Protein AF-A0A6B2UL50-F1 (afdb_monomer_lite)

Foldseek 3Di:
DKEKKKAWFPDADDPVLLVVLLCLQDDLWDWDDDPVFQWIFIAHNVRHTFKIKHHWDWFQFQVQCCVFQVDRDPGITTIMMIIGAPQAPQSLLSNLLSSLSSCVVRPDAMPPRVSHDNHRGHGDPPDPRPDQPDPVQNQFRHDDLAAGEGEYEGQEDWQAPSVVVRLVVCVVSVHEYEYEYEPNHDYDPVVVVSQPDPPYFDWYAYPVFGIATPVQQFRWDDDRRGTDGPADPVRDTDGTPVNPDDDPPDDDDDDDDDDDDDDPDPPDFPCPVQQVVCCVPPVGGDQFKDLIPPSRHGDDSVVVVVVCVVQPPHDGDMDD

Secondary structure (DSSP, 8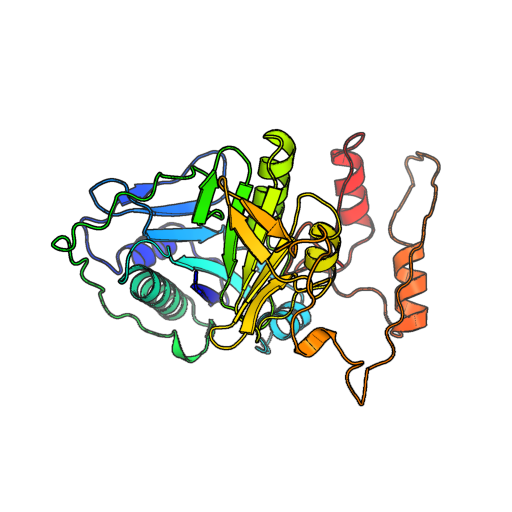-state):
--EEEEEEESSPPPHHHHHHHHGGG-TT-EEEE-TTSSEEEEE-TTS-EEEEEEPPEEE--HHHHHHHHS---SS-EEEEEEEEPSS-TTHHHHHHHHHHHHHHHH--EEESGGG---------TTS----PPP-SSTT-SEE-SSEEEEE--SSEE---HHHHHHHHHHHHTT-EEEEEE-TT-EE-HHHHHHT-STT-EEEEEETTTEEEETTT-BBEEEETTEEEE-B-TTSPBPBPGGGSSPPTTPPPPP-----------TT--TTHHHHHHHHHHHSS---EEBSSSS--EEP-HHHHHHHHHHHTTS----B-

Structure (mmCIF, N/CA/C/O backbone):
data_AF-A0A6B2UL50-F1
#
_entry.id   AF-A0A6B2UL50-F1
#
loop_
_atom_site.group_PDB
_atom_site.id
_atom_site.type_symbol
_atom_site.label_atom_id
_atom_site.label_alt_id
_atom_site.label_comp_id
_atom_site.label_asym_id
_atom_site.label_entity_id
_atom_site.label_seq_id
_atom_site.pdbx_PDB_ins_code
_atom_site.Cartn_x
_atom_site.Cartn_y
_atom_site.Cartn_z
_atom_site.occupancy
_atom_site.B_iso_or_equiv
_atom_site.auth_seq_id
_atom_site.auth_comp_id
_atom_site.auth_asym_id
_atom_site.auth_atom_id
_atom_site.pdbx_PDB_model_num
ATOM 1 N N . MET A 1 1 ? 12.013 2.057 -11.925 1.00 76.50 1 MET A N 1
ATOM 2 C CA . MET A 1 1 ? 11.256 1.765 -10.694 1.00 76.50 1 MET A CA 1
ATOM 3 C C . MET A 1 1 ? 9.797 1.665 -11.066 1.00 76.50 1 MET A C 1
ATOM 5 O O . MET A 1 1 ? 9.384 2.366 -11.984 1.00 76.50 1 MET A O 1
ATOM 9 N N . THR A 1 2 ? 9.057 0.803 -10.386 1.00 77.00 2 THR A N 1
ATOM 10 C CA . THR A 1 2 ? 7.615 0.624 -10.576 1.00 77.00 2 THR A CA 1
ATOM 11 C C . THR A 1 2 ? 6.898 1.883 -10.129 1.00 77.00 2 THR A C 1
ATOM 13 O O . THR A 1 2 ? 7.223 2.443 -9.077 1.00 77.00 2 THR A O 1
ATOM 16 N N . ARG A 1 3 ? 5.954 2.339 -10.946 1.00 84.31 3 ARG A N 1
ATOM 17 C CA . ARG A 1 3 ? 5.143 3.519 -10.667 1.00 84.31 3 ARG A CA 1
ATOM 18 C C . ARG A 1 3 ? 3.691 3.098 -10.551 1.00 84.31 3 ARG A C 1
ATOM 20 O O . ARG A 1 3 ? 3.174 2.415 -11.436 1.00 84.31 3 ARG A O 1
ATOM 27 N N . ASP A 1 4 ? 3.066 3.528 -9.468 1.00 91.44 4 ASP A N 1
ATOM 28 C CA . ASP A 1 4 ? 1.658 3.272 -9.207 1.00 91.44 4 ASP A CA 1
ATOM 29 C C . ASP A 1 4 ? 0.839 4.495 -9.634 1.00 91.44 4 ASP A C 1
ATOM 31 O O . ASP A 1 4 ? 1.255 5.642 -9.443 1.00 91.44 4 ASP A O 1
ATOM 35 N N . VAL A 1 5 ? -0.331 4.241 -10.210 1.00 95.56 5 VAL A N 1
ATOM 36 C CA . VAL A 1 5 ? -1.346 5.247 -10.514 1.00 95.56 5 VAL A CA 1
ATOM 37 C C . VAL A 1 5 ? -2.604 4.870 -9.751 1.00 95.56 5 VAL A C 1
ATOM 39 O O . VAL A 1 5 ? -3.052 3.728 -9.812 1.00 95.56 5 VAL A O 1
ATOM 42 N N . ILE A 1 6 ? -3.175 5.817 -9.015 1.00 96.50 6 ILE A N 1
ATOM 43 C CA . ILE A 1 6 ? -4.343 5.573 -8.170 1.00 96.50 6 ILE A CA 1
ATOM 44 C C . ILE A 1 6 ? -5.493 6.435 -8.663 1.00 96.50 6 ILE A C 1
ATOM 46 O O . ILE A 1 6 ? -5.368 7.655 -8.742 1.00 96.50 6 ILE A O 1
ATOM 50 N N . ALA A 1 7 ? -6.620 5.804 -8.967 1.00 97.19 7 ALA A N 1
ATOM 51 C CA . ALA A 1 7 ? -7.874 6.493 -9.224 1.00 97.19 7 ALA A CA 1
ATOM 52 C C . ALA A 1 7 ? -8.689 6.567 -7.928 1.00 97.19 7 ALA A C 1
ATOM 54 O O . ALA A 1 7 ? -8.926 5.547 -7.274 1.00 97.19 7 ALA A O 1
ATOM 55 N N . LEU A 1 8 ? -9.110 7.780 -7.571 1.00 97.50 8 LEU A N 1
ATOM 56 C CA . LEU A 1 8 ? -10.013 8.064 -6.461 1.00 97.50 8 LEU A CA 1
ATOM 57 C C . LEU A 1 8 ? -11.370 8.461 -7.041 1.00 97.50 8 LEU A C 1
ATOM 59 O O . LEU A 1 8 ? -11.502 9.565 -7.569 1.00 97.50 8 LEU A O 1
ATOM 63 N N . THR A 1 9 ? -12.361 7.577 -6.954 1.00 97.00 9 THR A N 1
ATOM 64 C CA . THR A 1 9 ? -13.686 7.765 -7.570 1.00 97.00 9 THR A CA 1
ATOM 65 C C . THR A 1 9 ? -14.797 7.863 -6.524 1.00 97.00 9 THR A C 1
ATOM 67 O O . THR A 1 9 ? -14.671 7.366 -5.402 1.00 97.00 9 THR A O 1
ATOM 70 N N . ALA A 1 10 ? -15.909 8.515 -6.878 1.00 92.88 10 ALA A N 1
ATOM 71 C CA . ALA A 1 10 ? -17.062 8.661 -5.980 1.00 92.88 10 ALA A CA 1
ATOM 72 C C . ALA A 1 10 ? -17.884 7.363 -5.851 1.00 92.88 10 ALA A C 1
ATOM 74 O O . ALA A 1 10 ? -18.479 7.091 -4.808 1.00 92.88 10 ALA A O 1
ATOM 75 N N . ALA A 1 11 ? -17.885 6.541 -6.902 1.00 94.00 11 ALA A N 1
ATOM 76 C CA . ALA A 1 11 ? -18.597 5.270 -6.989 1.00 94.00 11 ALA A CA 1
ATOM 77 C C . ALA A 1 11 ? -17.617 4.103 -7.221 1.00 94.00 11 ALA A C 1
ATOM 79 O O . ALA A 1 11 ? -16.531 4.329 -7.773 1.00 94.00 11 ALA A O 1
ATOM 80 N N . PRO A 1 12 ? -17.972 2.866 -6.815 1.00 93.81 12 PRO A N 1
ATOM 81 C CA . PRO A 1 12 ? -17.152 1.704 -7.125 1.00 93.81 12 PRO A CA 1
ATOM 82 C C . PRO A 1 12 ? -17.176 1.464 -8.635 1.00 93.81 12 PRO A C 1
ATOM 84 O O . PRO A 1 12 ? -18.253 1.530 -9.235 1.00 93.81 12 PRO A O 1
ATOM 87 N N . PRO A 1 13 ? -16.033 1.153 -9.260 1.00 91.25 13 PRO A N 1
ATOM 88 C CA . PRO A 1 13 ? -16.049 0.746 -10.649 1.00 91.25 13 PRO A CA 1
ATOM 89 C C . PRO A 1 13 ? -16.692 -0.635 -10.773 1.00 91.25 13 PRO A C 1
ATOM 91 O O . PRO A 1 13 ? -16.323 -1.580 -10.073 1.00 91.25 13 PRO A O 1
ATOM 94 N N . ASP A 1 14 ? -17.664 -0.756 -11.672 1.00 89.00 14 ASP A N 1
ATOM 95 C CA . ASP A 1 14 ? -18.187 -2.059 -12.053 1.00 89.00 14 ASP A CA 1
ATOM 96 C C . ASP A 1 14 ? -17.206 -2.782 -12.991 1.00 89.00 14 ASP A C 1
ATOM 98 O O . ASP A 1 14 ? -16.226 -2.219 -13.497 1.00 89.00 14 ASP A O 1
ATOM 102 N N . ARG A 1 15 ? -17.463 -4.071 -13.233 1.00 84.88 15 ARG A N 1
ATOM 103 C CA . ARG A 1 15 ? -16.594 -4.884 -14.091 1.00 84.88 15 ARG A CA 1
ATOM 104 C C . ARG A 1 15 ? -16.489 -4.291 -15.498 1.00 84.88 15 ARG A C 1
ATOM 106 O O . ARG A 1 15 ? -15.400 -4.285 -16.057 1.00 84.88 15 ARG A O 1
ATOM 113 N N . ALA A 1 16 ? -17.585 -3.787 -16.064 1.00 85.94 16 ALA A N 1
ATOM 114 C CA . ALA A 1 16 ? -17.590 -3.229 -17.414 1.00 85.94 16 ALA A CA 1
ATOM 115 C C . ALA A 1 16 ? -16.688 -1.990 -17.519 1.00 85.94 16 ALA A C 1
ATOM 117 O O . ALA A 1 16 ? -15.910 -1.880 -18.464 1.00 85.94 16 ALA A O 1
ATOM 118 N N . THR A 1 17 ? -16.729 -1.108 -16.522 1.00 89.44 17 THR A N 1
ATOM 119 C CA . THR A 1 17 ? -15.910 0.107 -16.460 1.00 89.44 17 THR A CA 1
ATOM 120 C C . THR A 1 17 ? -14.431 -0.232 -16.277 1.00 89.44 17 THR A C 1
ATOM 122 O O . THR A 1 17 ? -13.587 0.358 -16.953 1.00 89.44 17 THR A O 1
ATOM 125 N N . LEU A 1 18 ? -14.097 -1.218 -15.430 1.00 87.81 18 LEU A N 1
ATOM 126 C CA . LEU A 1 18 ? -12.716 -1.707 -15.294 1.00 87.81 18 LEU A CA 1
ATOM 127 C C . LEU A 1 18 ? -12.182 -2.244 -16.626 1.00 87.81 18 LEU A C 1
ATOM 129 O O . LEU A 1 18 ? -11.101 -1.850 -17.061 1.00 87.81 18 LEU A O 1
ATOM 133 N N . LEU A 1 19 ? -12.959 -3.098 -17.297 1.00 83.38 19 LEU A N 1
ATOM 134 C CA . LEU A 1 19 ? -12.596 -3.671 -18.594 1.00 83.38 19 LEU A CA 1
ATOM 135 C C . LEU A 1 19 ? -12.437 -2.583 -19.668 1.00 83.38 19 LEU A C 1
ATOM 137 O O . LEU A 1 19 ? -11.435 -2.560 -20.376 1.00 83.38 19 LEU A O 1
ATOM 141 N N . ALA A 1 20 ? -13.380 -1.643 -19.759 1.00 82.44 20 ALA A N 1
ATOM 142 C CA . ALA A 1 20 ? -13.332 -0.540 -20.718 1.00 82.44 20 ALA A CA 1
ATOM 143 C C . ALA A 1 20 ? -12.129 0.391 -20.487 1.00 82.44 20 ALA A C 1
ATOM 145 O O . ALA A 1 20 ? -11.503 0.851 -21.445 1.00 82.44 20 ALA A O 1
ATOM 146 N N . GLY A 1 21 ? -11.773 0.641 -19.223 1.00 83.62 21 GLY A N 1
ATOM 147 C CA . GLY A 1 21 ? -10.557 1.369 -18.869 1.00 83.62 21 GLY A CA 1
ATOM 148 C C . GLY A 1 21 ? -9.291 0.624 -19.301 1.00 83.62 21 GLY A C 1
ATOM 149 O O . GLY A 1 21 ? -8.347 1.245 -19.785 1.00 83.62 21 GLY A O 1
ATOM 150 N N . LEU A 1 22 ? -9.278 -0.703 -19.155 1.00 80.75 22 LEU A N 1
ATOM 151 C CA . LEU A 1 22 ? -8.135 -1.568 -19.460 1.00 80.75 22 LEU A CA 1
ATOM 152 C C . LEU A 1 22 ? -7.838 -1.706 -20.957 1.00 80.75 22 LEU A C 1
ATOM 154 O O . LEU A 1 22 ? -6.676 -1.843 -21.334 1.00 80.75 22 LEU A O 1
ATOM 158 N N . PHE A 1 23 ? -8.845 -1.556 -21.821 1.00 74.88 23 PHE A N 1
ATOM 159 C CA . PHE A 1 23 ? -8.665 -1.485 -23.279 1.00 74.88 23 PHE A CA 1
ATOM 160 C C . PHE A 1 23 ? -7.979 -0.191 -23.769 1.00 74.88 23 PHE A C 1
ATOM 162 O O . PHE A 1 23 ? -7.931 0.083 -24.969 1.00 74.88 23 PHE A O 1
ATOM 169 N N . ALA A 1 24 ? -7.397 0.606 -22.867 1.00 71.00 24 ALA A N 1
ATOM 170 C CA . ALA A 1 24 ? -6.581 1.772 -23.190 1.00 71.00 24 ALA A CA 1
ATOM 171 C C . ALA A 1 24 ? -5.443 1.504 -24.193 1.00 71.00 24 ALA A C 1
ATOM 173 O O . ALA A 1 24 ? -5.053 2.428 -24.905 1.00 71.00 24 ALA A O 1
ATOM 174 N N . GLY A 1 25 ? -4.905 0.283 -24.266 1.00 66.69 25 GLY A N 1
ATOM 175 C CA . GLY A 1 25 ? -3.837 -0.063 -25.215 1.00 66.69 25 GLY A CA 1
ATOM 176 C C . GLY A 1 25 ? -4.271 -0.856 -26.448 1.00 66.69 25 GLY A C 1
ATOM 177 O O . GLY A 1 25 ? -3.417 -1.413 -27.130 1.00 66.69 25 GLY A O 1
ATOM 178 N N . GLY A 1 26 ? -5.573 -0.899 -26.747 1.00 70.94 26 GLY A N 1
ATOM 179 C CA . GLY A 1 26 ? -6.110 -1.557 -27.941 1.00 70.94 26 GLY A CA 1
ATOM 180 C C . GLY A 1 26 ? -6.689 -2.958 -27.693 1.00 70.94 26 GLY A C 1
ATOM 181 O O . GLY A 1 26 ? -6.622 -3.472 -26.575 1.00 70.94 26 GLY A O 1
ATOM 182 N N . PRO A 1 27 ? -7.308 -3.562 -28.725 1.00 70.19 27 PRO A N 1
ATOM 183 C CA . PRO A 1 27 ? -8.089 -4.797 -28.601 1.00 70.19 27 PRO A CA 1
ATOM 184 C C . PRO A 1 27 ? -7.242 -6.060 -28.393 1.00 70.19 27 PRO A C 1
ATOM 186 O O . PRO A 1 27 ? -7.762 -7.055 -27.899 1.00 70.19 27 PRO A O 1
ATOM 189 N N . ASP A 1 28 ? -5.953 -6.023 -28.736 1.00 70.44 28 ASP A N 1
ATOM 190 C CA . ASP A 1 28 ? -5.068 -7.198 -28.692 1.00 70.44 28 ASP A CA 1
ATOM 191 C C . ASP A 1 28 ? -4.552 -7.521 -27.279 1.00 70.44 28 ASP A C 1
ATOM 193 O O . ASP A 1 28 ? -3.878 -8.528 -27.054 1.00 70.44 28 ASP A O 1
ATOM 197 N N . LEU A 1 29 ? -4.855 -6.658 -26.309 1.00 74.06 29 LEU A N 1
ATOM 198 C CA . LEU A 1 29 ? -4.472 -6.841 -24.919 1.00 74.06 29 LEU A CA 1
ATOM 199 C C . LEU A 1 29 ? -5.287 -7.947 -24.258 1.00 74.06 29 LEU A C 1
ATOM 201 O O . LEU A 1 29 ? -6.510 -8.021 -24.385 1.00 74.06 29 LEU A O 1
ATOM 205 N N . ARG A 1 30 ? -4.596 -8.789 -23.492 1.00 76.25 30 ARG A N 1
ATOM 206 C CA . ARG A 1 30 ? -5.215 -9.891 -22.762 1.00 76.25 30 ARG A CA 1
ATOM 207 C C . ARG A 1 30 ? -5.430 -9.503 -21.313 1.00 76.25 30 ARG A C 1
ATOM 209 O O . ARG A 1 30 ? -4.627 -8.787 -20.722 1.00 76.25 30 ARG A O 1
ATOM 216 N N . LEU A 1 31 ? -6.508 -10.019 -20.744 1.00 77.56 31 LEU A N 1
ATOM 217 C CA . LEU A 1 31 ? -6.789 -9.896 -19.326 1.00 77.56 31 LEU A CA 1
ATOM 218 C C . LEU A 1 31 ? -6.601 -11.243 -18.664 1.00 77.56 31 LEU A C 1
ATOM 220 O O . LEU A 1 31 ? -7.220 -12.224 -19.079 1.00 77.56 31 LEU A O 1
ATOM 224 N N . ASP A 1 32 ? -5.764 -11.259 -17.638 1.00 72.44 32 ASP A N 1
ATOM 225 C CA . ASP A 1 32 ? -5.656 -12.382 -16.729 1.00 72.44 32 ASP A CA 1
ATOM 226 C C . ASP A 1 32 ? -6.279 -12.002 -15.384 1.00 72.44 32 ASP A C 1
ATOM 228 O O . ASP A 1 32 ? -5.995 -10.953 -14.800 1.00 72.44 32 ASP A O 1
ATOM 232 N N . THR A 1 33 ? -7.179 -12.852 -14.911 1.00 65.69 33 THR A N 1
ATOM 233 C CA . THR A 1 33 ? -7.777 -12.748 -13.584 1.00 65.69 33 THR A CA 1
ATOM 234 C C . THR A 1 33 ? -7.381 -14.005 -12.838 1.00 65.69 33 THR A C 1
ATOM 236 O O . THR A 1 33 ? -8.016 -15.051 -12.993 1.00 65.69 33 THR A O 1
ATOM 239 N N . THR A 1 34 ? -6.321 -13.925 -12.039 1.00 57.78 34 THR A N 1
ATOM 240 C CA . THR A 1 34 ? -5.887 -15.072 -11.246 1.00 57.78 34 THR A CA 1
ATOM 241 C C . THR A 1 34 ? -6.862 -15.259 -10.084 1.00 57.78 34 THR A C 1
ATOM 243 O O . THR A 1 34 ? -7.026 -14.386 -9.240 1.00 57.78 34 THR A O 1
ATOM 246 N N . ALA A 1 35 ? -7.536 -16.411 -10.012 1.00 39.22 35 ALA A N 1
ATOM 247 C CA . ALA A 1 35 ? -8.602 -16.668 -9.031 1.00 39.22 35 ALA A CA 1
ATOM 248 C C . ALA A 1 35 ? -8.157 -16.585 -7.550 1.00 39.22 35 ALA A C 1
ATOM 250 O O . ALA A 1 35 ? -8.997 -16.558 -6.653 1.00 39.22 35 ALA A O 1
ATOM 251 N N . GLN A 1 36 ? -6.846 -16.572 -7.286 1.00 43.69 36 GLN A N 1
ATOM 252 C CA . GLN A 1 36 ? -6.254 -16.573 -5.943 1.00 43.69 36 GLN A CA 1
ATOM 253 C C . GLN A 1 36 ? -5.855 -15.186 -5.434 1.00 43.69 36 GLN A C 1
ATOM 255 O O . GLN A 1 36 ? -5.660 -15.029 -4.230 1.00 43.69 36 GLN A O 1
ATOM 260 N N . SER A 1 37 ? -5.758 -14.183 -6.307 1.00 52.72 37 SER A N 1
ATOM 261 C CA . SER A 1 37 ? -5.460 -12.812 -5.905 1.00 52.72 37 SER A CA 1
ATOM 262 C C . SER A 1 37 ? -6.599 -11.913 -6.371 1.00 52.72 37 SER A C 1
ATOM 264 O O . SER A 1 37 ? -7.134 -12.099 -7.457 1.00 52.72 37 SER A O 1
ATOM 266 N N . ALA A 1 38 ? -7.050 -10.973 -5.541 1.00 68.19 38 ALA A N 1
ATOM 267 C CA . ALA A 1 38 ? -8.116 -10.031 -5.898 1.00 68.19 38 ALA A CA 1
ATOM 268 C C . ALA A 1 38 ? -7.587 -8.968 -6.885 1.00 68.19 38 ALA A C 1
ATOM 270 O O . ALA A 1 38 ? -7.649 -7.769 -6.628 1.00 68.19 38 ALA A O 1
ATOM 271 N N . VAL A 1 39 ? -6.982 -9.435 -7.976 1.00 77.50 39 VAL A N 1
ATOM 272 C CA . VAL A 1 39 ? -6.116 -8.691 -8.877 1.00 77.50 39 VAL A CA 1
ATOM 273 C C . VAL A 1 39 ? -6.513 -9.007 -10.307 1.00 77.50 39 VAL A C 1
ATOM 275 O O . VAL A 1 39 ? -6.696 -10.163 -10.685 1.00 77.50 39 VAL A O 1
ATOM 278 N N . THR A 1 40 ? -6.616 -7.961 -11.114 1.00 84.31 40 THR A N 1
ATOM 279 C CA . THR A 1 40 ? -6.766 -8.077 -12.565 1.00 84.31 40 THR A CA 1
ATOM 280 C C . THR A 1 40 ? -5.473 -7.623 -13.223 1.00 84.31 40 THR A C 1
ATOM 282 O O . THR A 1 40 ? -4.997 -6.526 -12.936 1.00 84.31 40 THR A O 1
ATOM 285 N N . GLN A 1 41 ? -4.897 -8.443 -14.098 1.00 84.38 41 GLN A N 1
ATOM 286 C CA . GLN A 1 41 ? -3.688 -8.102 -14.842 1.00 84.38 41 GLN A CA 1
ATOM 287 C C . GLN A 1 41 ? -4.009 -7.853 -16.312 1.00 84.38 41 GLN A C 1
ATOM 289 O O . GLN A 1 41 ? -4.700 -8.631 -16.966 1.00 84.38 41 GLN A O 1
ATOM 294 N N . LEU A 1 42 ? -3.477 -6.751 -16.825 1.00 85.88 42 LEU A N 1
ATOM 295 C CA . LEU A 1 42 ? -3.372 -6.467 -18.242 1.00 85.88 42 LEU A CA 1
ATOM 296 C C . LEU A 1 42 ? -2.060 -7.045 -18.751 1.00 85.88 42 LEU A C 1
ATOM 298 O O . LEU A 1 42 ? -0.995 -6.671 -18.254 1.00 85.88 42 LEU A O 1
ATOM 302 N N . CYS A 1 43 ? -2.137 -7.904 -19.757 1.00 83.81 43 CYS A N 1
ATOM 303 C CA . CYS A 1 43 ? -0.993 -8.580 -20.343 1.00 83.81 43 CYS A CA 1
ATOM 304 C C . CYS A 1 43 ? -0.871 -8.263 -21.836 1.00 83.81 43 CYS A C 1
ATOM 306 O O . CYS A 1 43 ? -1.865 -8.061 -22.541 1.00 83.81 43 CYS A O 1
ATOM 308 N N . ALA A 1 44 ? 0.366 -8.248 -22.326 1.00 81.94 44 ALA A N 1
ATOM 309 C CA . ALA A 1 44 ? 0.653 -8.234 -23.752 1.00 81.94 44 ALA A CA 1
ATOM 310 C C . ALA A 1 44 ? 0.166 -9.545 -24.414 1.00 81.94 44 ALA A C 1
ATOM 312 O O . ALA A 1 44 ? -0.079 -10.534 -23.713 1.00 81.94 44 ALA A O 1
ATOM 313 N N . PRO A 1 45 ? 0.038 -9.596 -25.756 1.00 78.50 45 PRO A N 1
ATOM 314 C CA . PRO A 1 45 ? -0.415 -10.799 -26.464 1.00 78.50 45 PRO A CA 1
ATOM 315 C C . PRO A 1 45 ? 0.403 -12.062 -26.149 1.00 78.50 45 PRO A C 1
ATOM 317 O O . PRO A 1 45 ? -0.140 -13.166 -26.121 1.00 78.50 45 PRO A O 1
ATOM 320 N N . ASP A 1 46 ? 1.694 -11.886 -25.863 1.00 76.00 46 ASP A N 1
ATOM 321 C CA . ASP A 1 46 ? 2.647 -12.934 -25.477 1.00 76.00 46 ASP A CA 1
ATOM 322 C C . ASP A 1 46 ? 2.562 -13.356 -23.996 1.00 76.00 46 ASP A C 1
ATOM 324 O O . ASP A 1 46 ? 3.357 -14.174 -23.540 1.00 76.00 46 ASP A O 1
ATOM 328 N N . GLY A 1 47 ? 1.596 -12.822 -23.242 1.00 76.31 47 GLY A N 1
ATOM 329 C CA . GLY A 1 47 ? 1.346 -13.156 -21.840 1.00 76.31 47 GLY A CA 1
ATOM 330 C C . GLY A 1 47 ? 2.142 -12.328 -20.832 1.00 76.31 47 GLY A C 1
ATOM 331 O O . GLY A 1 47 ? 1.922 -12.477 -19.634 1.00 76.31 47 GLY A O 1
ATOM 332 N N . ARG A 1 48 ? 3.030 -11.425 -21.268 1.00 78.06 48 ARG A N 1
ATOM 333 C CA . ARG A 1 48 ? 3.815 -10.597 -20.337 1.00 78.06 48 ARG A CA 1
ATOM 334 C C . ARG A 1 48 ? 2.922 -9.614 -19.564 1.00 78.06 48 ARG A C 1
ATOM 336 O O . ARG A 1 48 ? 2.159 -8.889 -20.207 1.00 78.06 48 ARG A O 1
ATOM 343 N N . PRO A 1 49 ? 3.050 -9.495 -18.228 1.00 82.00 49 PRO A N 1
ATOM 344 C CA . PRO A 1 49 ? 2.263 -8.547 -17.446 1.00 82.00 49 PRO A CA 1
ATOM 345 C C . PRO A 1 49 ? 2.703 -7.097 -17.699 1.00 82.00 49 PRO A C 1
ATOM 347 O O . PRO A 1 49 ? 3.888 -6.755 -17.628 1.00 82.00 49 PRO A O 1
ATOM 350 N N . LEU A 1 50 ? 1.725 -6.232 -17.963 1.00 86.31 50 LEU A N 1
ATOM 351 C CA . LEU A 1 50 ? 1.896 -4.802 -18.233 1.00 86.31 50 LEU A CA 1
ATOM 352 C C . LEU A 1 50 ? 1.421 -3.958 -17.053 1.00 86.31 50 LEU A C 1
ATOM 354 O O . LEU A 1 50 ? 2.165 -3.116 -16.555 1.00 86.31 50 LEU A O 1
ATOM 358 N N . VAL A 1 51 ? 0.188 -4.185 -16.600 1.00 89.00 51 VAL A N 1
ATOM 359 C CA . VAL A 1 51 ? -0.432 -3.445 -15.494 1.00 89.00 51 VAL A CA 1
ATOM 360 C C . VAL A 1 51 ? -1.153 -4.432 -14.589 1.00 89.00 51 VAL A C 1
ATOM 362 O O . VAL A 1 51 ? -1.908 -5.263 -15.077 1.00 89.00 51 VAL A O 1
ATOM 365 N N . ALA A 1 52 ? -0.951 -4.334 -13.280 1.00 88.56 52 ALA A N 1
ATOM 366 C CA . ALA A 1 52 ? -1.743 -5.057 -12.291 1.00 88.56 52 ALA A CA 1
ATOM 367 C C . ALA A 1 52 ? -2.675 -4.080 -11.572 1.00 88.56 52 ALA A C 1
ATOM 369 O O . ALA A 1 52 ? -2.242 -3.006 -11.162 1.00 88.56 52 ALA A O 1
ATOM 370 N N . ILE A 1 53 ? -3.945 -4.442 -11.424 1.00 89.06 53 ILE A N 1
ATOM 371 C CA . ILE A 1 53 ? -4.966 -3.628 -10.765 1.00 89.06 53 ILE A CA 1
ATOM 372 C C . ILE A 1 53 ? -5.494 -4.373 -9.558 1.00 89.06 53 ILE A C 1
ATOM 374 O O . ILE A 1 53 ? -5.882 -5.536 -9.664 1.00 89.06 53 ILE A O 1
ATOM 378 N N . GLU A 1 54 ? -5.544 -3.680 -8.431 1.00 86.94 54 GLU A N 1
ATOM 379 C CA . GLU A 1 54 ? -6.132 -4.215 -7.213 1.00 86.94 54 GLU A CA 1
ATOM 380 C C . GLU A 1 54 ? -7.648 -4.074 -7.236 1.00 86.94 54 GLU A C 1
ATOM 382 O O . GLU A 1 54 ? -8.185 -3.108 -7.786 1.00 86.94 54 GLU A O 1
ATOM 387 N N . ALA A 1 55 ? -8.340 -4.985 -6.557 1.00 84.75 55 ALA A N 1
ATOM 388 C CA . ALA A 1 55 ? -9.735 -4.790 -6.210 1.00 84.75 55 ALA A CA 1
ATOM 389 C C . ALA A 1 55 ? -9.943 -3.431 -5.525 1.00 84.75 55 ALA A C 1
ATOM 391 O O . ALA A 1 55 ? -9.287 -3.094 -4.537 1.00 84.75 55 ALA A O 1
ATOM 392 N N . SER A 1 56 ? -10.893 -2.661 -6.053 1.00 91.44 56 SER A N 1
ATOM 393 C CA . SER A 1 56 ? -11.200 -1.334 -5.541 1.00 91.44 56 SER A CA 1
ATOM 394 C C . SER A 1 56 ? -11.689 -1.402 -4.096 1.00 91.44 56 SER A C 1
ATOM 396 O O . SER A 1 56 ? -12.620 -2.142 -3.772 1.00 91.44 56 SER A O 1
ATOM 398 N N . ALA A 1 57 ? -11.094 -0.586 -3.231 1.00 92.75 57 ALA A N 1
ATOM 399 C CA . ALA A 1 57 ? -11.416 -0.538 -1.812 1.00 92.75 57 ALA A CA 1
ATOM 400 C C . ALA A 1 57 ? -12.056 0.802 -1.441 1.00 92.75 57 ALA A C 1
ATOM 402 O O . ALA A 1 57 ? -11.578 1.866 -1.833 1.00 92.75 57 ALA A O 1
ATOM 403 N N . LEU A 1 58 ? -13.126 0.773 -0.647 1.00 96.12 58 LEU A N 1
ATOM 404 C CA . LEU A 1 58 ? -13.732 1.996 -0.129 1.00 96.12 58 LEU A CA 1
ATOM 405 C C . LEU A 1 58 ? -12.939 2.515 1.076 1.00 96.12 58 LEU A C 1
ATOM 407 O O . LEU A 1 58 ? -12.953 1.914 2.152 1.00 96.12 58 LEU A O 1
ATOM 411 N N . VAL A 1 59 ? -12.308 3.674 0.914 1.00 97.12 59 VAL A N 1
ATOM 412 C CA . VAL A 1 59 ? -11.587 4.380 1.974 1.00 97.12 59 VAL A CA 1
ATOM 413 C C . VAL A 1 59 ? -12.527 5.401 2.605 1.00 97.12 59 VAL A C 1
ATOM 415 O O . VAL A 1 59 ? -12.813 6.449 2.031 1.00 97.12 59 VAL A O 1
ATOM 418 N N . ARG A 1 60 ? -13.018 5.104 3.812 1.00 96.88 60 ARG A N 1
ATOM 419 C CA . ARG A 1 60 ? -13.959 5.964 4.555 1.00 96.88 60 ARG A CA 1
ATOM 420 C C . ARG A 1 60 ? -13.279 6.962 5.486 1.00 96.88 60 ARG A C 1
ATOM 422 O O . ARG A 1 60 ? -13.966 7.725 6.154 1.00 96.88 60 ARG A O 1
ATOM 429 N N . VAL A 1 61 ? -11.950 6.941 5.550 1.00 96.00 61 VAL A N 1
ATOM 430 C CA . VAL A 1 61 ? -11.141 7.802 6.419 1.00 96.00 61 VAL A CA 1
ATOM 431 C C . VAL A 1 61 ? -10.337 8.765 5.535 1.00 96.00 61 VAL A C 1
ATOM 433 O O . VAL A 1 61 ? -9.240 8.413 5.103 1.00 96.00 61 VAL A O 1
ATOM 436 N N . PRO A 1 62 ? -10.838 9.986 5.252 1.00 94.44 62 PRO A N 1
ATOM 437 C CA . PRO A 1 62 ? -10.157 10.971 4.399 1.00 94.44 62 PRO A CA 1
ATOM 438 C C . PRO A 1 62 ? -8.709 11.273 4.805 1.00 94.44 62 PRO A C 1
ATOM 440 O O . PRO A 1 62 ? -7.854 11.551 3.962 1.00 94.44 62 PRO A O 1
ATOM 443 N N . ALA A 1 63 ? -8.409 11.188 6.106 1.00 93.12 63 ALA A N 1
ATOM 444 C CA . ALA A 1 63 ? -7.063 11.392 6.626 1.00 93.12 63 ALA A CA 1
ATOM 445 C C . ALA A 1 63 ? -6.042 10.390 6.057 1.00 93.12 63 ALA A C 1
ATOM 447 O O . ALA A 1 63 ? -4.884 10.768 5.895 1.00 93.12 63 ALA A O 1
ATOM 448 N N . GLU A 1 64 ? -6.459 9.172 5.696 1.00 95.25 64 GLU A N 1
ATOM 449 C CA . GLU A 1 64 ? -5.588 8.161 5.084 1.00 95.25 64 GLU A CA 1
ATOM 450 C C . GLU A 1 64 ? -5.191 8.535 3.656 1.00 95.25 64 GLU A C 1
ATOM 452 O O . GLU A 1 64 ? -4.021 8.432 3.291 1.00 95.25 64 GLU A O 1
ATOM 457 N N . VAL A 1 65 ? -6.136 9.057 2.871 1.00 96.56 65 VAL A N 1
ATOM 458 C CA . VAL A 1 65 ? -5.866 9.547 1.511 1.00 96.56 65 VAL A CA 1
ATOM 459 C C . VAL A 1 65 ? -4.869 10.704 1.562 1.00 96.56 65 VAL A C 1
ATOM 461 O O . VAL A 1 65 ? -3.856 10.689 0.862 1.00 96.56 65 VAL A O 1
ATOM 464 N N . ARG A 1 66 ? -5.079 11.657 2.477 1.00 95.31 66 ARG A N 1
ATOM 465 C CA . ARG A 1 66 ? -4.148 12.772 2.698 1.00 95.31 66 ARG A CA 1
ATOM 466 C C . ARG A 1 66 ? -2.774 12.291 3.147 1.00 95.31 66 ARG A C 1
ATOM 468 O O . ARG A 1 66 ? -1.766 12.798 2.666 1.00 95.31 66 ARG A O 1
ATOM 475 N N . ARG A 1 67 ? -2.720 11.320 4.057 1.00 94.62 67 ARG A N 1
ATOM 476 C CA . ARG A 1 67 ? -1.466 10.786 4.601 1.00 94.62 67 ARG A CA 1
ATOM 477 C C . ARG A 1 67 ? -0.637 10.055 3.545 1.00 94.62 67 ARG A C 1
ATOM 479 O O . ARG A 1 67 ? 0.582 10.199 3.546 1.00 94.62 67 ARG A O 1
ATOM 486 N N . LEU A 1 68 ? -1.277 9.272 2.675 1.00 96.19 68 LEU A N 1
ATOM 487 C CA . LEU A 1 68 ? -0.585 8.432 1.693 1.00 96.19 68 LEU A CA 1
ATOM 488 C C . LEU A 1 68 ? -0.337 9.124 0.352 1.00 96.19 68 LEU A C 1
ATOM 490 O O . LEU A 1 68 ? 0.668 8.829 -0.294 1.00 96.19 68 LEU A O 1
ATOM 494 N N . LEU A 1 69 ? -1.238 10.014 -0.072 1.00 95.56 69 LEU A N 1
ATOM 495 C CA . LEU A 1 69 ? -1.207 10.643 -1.398 1.00 95.56 69 LEU A CA 1
ATOM 496 C C . LEU A 1 69 ? -1.003 12.159 -1.358 1.00 95.56 69 LEU A C 1
ATOM 498 O O . LEU A 1 69 ? -0.684 12.753 -2.385 1.00 95.56 69 LEU A O 1
ATOM 502 N N . GLY A 1 70 ? -1.191 12.802 -0.203 1.00 94.75 70 GLY A N 1
ATOM 503 C CA . GLY A 1 70 ? -1.205 14.265 -0.101 1.00 94.75 70 GLY A CA 1
ATOM 504 C C . GLY A 1 70 ? -2.483 14.910 -0.650 1.00 94.75 70 GLY A C 1
ATOM 505 O O . GLY A 1 70 ? -2.540 16.129 -0.766 1.00 94.75 70 GLY A O 1
ATOM 506 N N . VAL A 1 71 ? -3.506 14.111 -0.975 1.00 93.06 71 VAL A N 1
ATOM 507 C CA . VAL A 1 71 ? -4.789 14.568 -1.533 1.00 93.06 71 VAL A CA 1
ATOM 508 C C . VAL A 1 71 ? -5.836 14.665 -0.424 1.00 93.06 71 VAL A C 1
ATOM 510 O O . VAL A 1 71 ? -5.929 13.774 0.418 1.00 93.06 71 VAL A O 1
ATOM 513 N N . VAL A 1 72 ? -6.639 15.730 -0.416 1.00 92.69 72 VAL A N 1
ATOM 514 C CA . VAL A 1 72 ? -7.731 15.918 0.552 1.00 92.69 72 VAL A CA 1
ATOM 515 C C . VAL A 1 72 ? -9.064 15.644 -0.144 1.00 92.69 72 VAL A C 1
ATOM 517 O O . VAL A 1 72 ? -9.523 16.502 -0.893 1.00 92.69 72 VAL A O 1
ATOM 520 N N . PRO A 1 73 ? -9.680 14.465 0.050 1.00 92.25 73 PRO A N 1
ATOM 521 C CA . PRO A 1 73 ? -10.979 14.186 -0.545 1.00 92.25 73 PRO A CA 1
ATOM 522 C C . PRO A 1 73 ? -12.104 14.851 0.263 1.00 92.25 73 PRO A C 1
ATOM 524 O O . PRO A 1 73 ? -11.997 15.001 1.481 1.00 92.25 73 PRO A O 1
ATOM 527 N N . GLU A 1 74 ? -13.207 15.193 -0.405 1.00 88.06 74 GLU A N 1
ATOM 528 C CA . GLU A 1 74 ? -14.403 15.785 0.225 1.00 88.06 74 GLU A CA 1
ATOM 529 C C . GLU A 1 74 ? -15.217 14.774 1.057 1.00 88.06 74 GLU A C 1
ATOM 531 O O . GLU A 1 74 ? -16.081 15.155 1.845 1.00 88.06 74 GLU A O 1
ATOM 536 N N . GLY A 1 75 ? -14.929 13.475 0.928 1.00 91.94 75 GLY A N 1
ATOM 537 C CA . GLY A 1 75 ? -15.618 12.405 1.643 1.00 91.94 75 GLY A CA 1
ATOM 538 C C . GLY A 1 75 ? -14.966 11.034 1.436 1.00 91.94 75 GLY A C 1
ATOM 539 O O . GLY A 1 75 ? -13.808 10.957 1.015 1.00 91.94 75 GLY A O 1
ATOM 540 N N . PRO A 1 76 ? -15.682 9.938 1.752 1.00 95.88 76 PRO A N 1
ATOM 541 C CA . PRO A 1 76 ? -15.258 8.587 1.402 1.00 95.88 76 PRO A CA 1
ATOM 542 C C . PRO A 1 76 ? -15.032 8.442 -0.104 1.00 95.88 76 PRO A C 1
ATOM 544 O O . PRO A 1 76 ? -15.842 8.916 -0.897 1.00 95.88 76 PRO A O 1
ATOM 547 N N . VAL A 1 77 ? -13.962 7.751 -0.490 1.00 97.31 77 VAL A N 1
ATOM 548 C CA . VAL A 1 77 ? -13.601 7.534 -1.899 1.00 97.31 77 VAL A CA 1
ATOM 549 C C . VAL A 1 77 ? -13.315 6.069 -2.167 1.00 97.31 77 VAL A C 1
ATOM 551 O O . VAL A 1 77 ? -12.778 5.357 -1.315 1.00 97.31 77 VAL A O 1
ATOM 554 N N . TRP A 1 78 ? -13.646 5.622 -3.370 1.00 97.44 78 TRP A N 1
ATOM 555 C CA . TRP A 1 78 ? -13.191 4.342 -3.883 1.00 97.44 78 TRP A CA 1
ATOM 556 C C . TRP A 1 78 ? -11.769 4.487 -4.408 1.00 97.44 78 TRP A C 1
ATOM 558 O O . TRP A 1 78 ? -11.491 5.322 -5.263 1.00 97.44 78 TRP A O 1
ATOM 568 N N . TRP A 1 79 ? -10.869 3.682 -3.857 1.00 96.81 79 TRP A N 1
ATOM 569 C CA . TRP A 1 79 ? -9.455 3.628 -4.193 1.00 96.81 79 TRP A CA 1
ATOM 570 C C . TRP A 1 79 ? -9.210 2.461 -5.136 1.00 96.81 79 TRP A C 1
ATOM 572 O O . TRP A 1 79 ? -9.440 1.312 -4.760 1.00 96.81 79 TRP A O 1
ATOM 582 N N . THR A 1 80 ? -8.721 2.745 -6.340 1.00 95.56 80 THR A N 1
ATOM 583 C CA . THR A 1 80 ? -8.292 1.721 -7.302 1.00 95.56 80 THR A CA 1
ATOM 584 C C . THR A 1 80 ? -6.830 1.953 -7.647 1.00 95.56 80 THR A C 1
ATOM 586 O O . THR A 1 80 ? -6.493 2.987 -8.224 1.00 95.56 80 THR A O 1
ATOM 589 N N . GLU A 1 81 ? -5.963 1.011 -7.278 1.00 94.00 81 GLU A N 1
ATOM 590 C CA . GLU A 1 81 ? -4.518 1.094 -7.505 1.00 94.00 81 GLU A CA 1
ATOM 591 C C . GLU A 1 81 ? -4.124 0.282 -8.738 1.00 94.00 81 GLU A C 1
ATOM 593 O O . GLU A 1 81 ? -4.426 -0.908 -8.826 1.00 94.00 81 GLU A O 1
ATOM 598 N N . ALA A 1 82 ? -3.449 0.937 -9.683 1.00 93.00 82 ALA A N 1
ATOM 599 C CA . ALA A 1 82 ? -2.876 0.335 -10.875 1.00 93.00 82 ALA A CA 1
ATOM 600 C C . ALA A 1 82 ? -1.348 0.422 -10.809 1.00 93.00 82 ALA A C 1
ATOM 602 O O . ALA A 1 82 ? -0.766 1.508 -10.832 1.00 93.00 82 ALA A O 1
ATOM 603 N N . ARG A 1 83 ? -0.694 -0.734 -10.757 1.00 91.12 83 ARG A N 1
ATOM 604 C CA . ARG A 1 83 ? 0.759 -0.872 -10.724 1.00 91.12 83 ARG A CA 1
ATOM 605 C C . ARG A 1 83 ? 1.294 -1.163 -12.120 1.00 91.12 83 ARG A C 1
ATOM 607 O O . ARG A 1 83 ? 0.930 -2.171 -12.724 1.00 91.12 83 ARG A O 1
ATOM 614 N N . ALA A 1 84 ? 2.180 -0.306 -12.620 1.00 90.19 84 ALA A N 1
ATOM 615 C CA . ALA A 1 84 ? 2.825 -0.494 -13.916 1.00 90.19 84 ALA A CA 1
ATOM 616 C C . ALA A 1 84 ? 4.089 -1.356 -13.811 1.00 90.19 84 ALA A C 1
ATOM 618 O O . ALA A 1 84 ? 4.985 -1.048 -13.026 1.00 90.19 84 ALA A O 1
ATOM 619 N N . SER A 1 85 ? 4.192 -2.383 -14.654 1.00 85.31 85 SER A N 1
ATOM 620 C CA . SER A 1 85 ? 5.389 -3.214 -14.789 1.00 85.31 85 SER A CA 1
ATOM 621 C C . SER A 1 85 ? 6.623 -2.383 -15.152 1.00 85.31 85 SER A C 1
ATOM 623 O O . SER A 1 85 ? 6.557 -1.446 -15.947 1.00 85.31 85 SER A O 1
ATOM 625 N N . THR A 1 86 ? 7.780 -2.752 -14.603 1.00 81.62 86 THR A N 1
ATOM 626 C CA . THR A 1 86 ? 9.071 -2.157 -14.988 1.00 81.62 86 THR A CA 1
ATOM 627 C C . THR A 1 86 ? 9.685 -2.793 -16.231 1.00 81.62 86 THR A C 1
ATOM 629 O O . THR A 1 86 ? 10.659 -2.260 -16.761 1.00 81.62 86 THR A O 1
ATOM 632 N N . ALA A 1 87 ? 9.121 -3.906 -16.707 1.00 77.56 87 ALA A N 1
ATOM 633 C CA . ALA A 1 87 ? 9.640 -4.662 -17.843 1.00 77.56 87 ALA A CA 1
ATOM 634 C C . ALA A 1 87 ? 9.311 -4.024 -19.203 1.00 77.56 87 ALA A C 1
ATOM 636 O O . ALA A 1 87 ? 9.960 -4.347 -20.196 1.00 77.56 87 ALA A O 1
ATOM 637 N N . VAL A 1 88 ? 8.305 -3.140 -19.258 1.00 80.75 88 VAL A N 1
ATOM 638 C CA . VAL A 1 88 ? 7.789 -2.560 -20.506 1.00 80.75 88 VAL A CA 1
ATOM 639 C C . VAL A 1 88 ? 7.705 -1.032 -20.393 1.00 80.75 88 VAL A C 1
ATOM 641 O O . VAL A 1 88 ? 7.048 -0.539 -19.474 1.00 80.75 88 VAL A O 1
ATOM 644 N N . PRO A 1 89 ? 8.326 -0.259 -21.307 1.00 84.25 89 PRO A N 1
ATOM 645 C CA . PRO A 1 89 ? 8.299 1.209 -21.268 1.00 84.25 89 PRO A CA 1
ATOM 646 C C . PRO A 1 89 ? 6.884 1.811 -21.258 1.00 84.25 89 PRO A C 1
ATOM 648 O O . PRO A 1 89 ? 6.623 2.800 -20.571 1.00 84.25 89 PRO A O 1
ATOM 651 N N . GLU A 1 90 ? 5.956 1.201 -21.993 1.00 88.25 90 GLU A N 1
ATOM 652 C CA . GLU A 1 90 ? 4.577 1.657 -22.171 1.00 88.25 90 GLU A CA 1
ATOM 653 C C . GLU A 1 90 ? 3.679 1.377 -20.954 1.00 88.25 90 GLU A C 1
ATOM 655 O O . GLU A 1 90 ? 2.620 1.995 -20.823 1.00 88.25 90 GLU A O 1
ATOM 660 N N . ALA A 1 91 ? 4.088 0.493 -20.035 1.00 89.44 91 ALA A N 1
ATOM 661 C CA . ALA A 1 91 ? 3.267 0.050 -18.904 1.00 89.44 91 ALA A CA 1
ATOM 662 C C . ALA A 1 91 ? 2.755 1.213 -18.040 1.00 89.44 91 ALA A C 1
ATOM 664 O O . ALA A 1 91 ? 1.590 1.237 -17.641 1.00 89.44 91 ALA A O 1
ATOM 665 N N . TYR A 1 92 ? 3.599 2.218 -17.783 1.00 92.12 92 TYR A N 1
ATOM 666 C CA . TYR A 1 92 ? 3.182 3.380 -16.997 1.00 92.12 92 TYR A CA 1
ATOM 667 C C . TYR A 1 92 ? 2.164 4.244 -17.745 1.00 92.12 92 TYR A C 1
ATOM 669 O O . TYR A 1 92 ? 1.194 4.708 -17.151 1.00 92.12 92 TYR A O 1
ATOM 677 N N . ALA A 1 93 ? 2.333 4.428 -19.055 1.00 92.62 93 ALA A N 1
ATOM 678 C CA . ALA A 1 93 ? 1.357 5.151 -19.865 1.00 92.62 93 ALA A CA 1
ATOM 679 C C . ALA A 1 93 ? 0.004 4.417 -19.907 1.00 92.62 93 ALA A C 1
ATOM 681 O O . ALA A 1 93 ? -1.040 5.066 -19.827 1.00 92.62 93 ALA A O 1
ATOM 682 N N . LEU A 1 94 ? 0.012 3.080 -19.954 1.00 92.69 94 LEU A N 1
ATOM 683 C CA . LEU A 1 94 ? -1.198 2.257 -19.861 1.00 92.69 94 LEU A CA 1
ATOM 684 C C . LEU A 1 94 ? -1.906 2.428 -18.513 1.00 92.69 94 LEU A C 1
ATOM 686 O O . LEU A 1 94 ? -3.104 2.699 -18.496 1.00 92.69 94 LEU A O 1
ATOM 690 N N . ALA A 1 95 ? -1.176 2.345 -17.394 1.00 94.00 95 ALA A N 1
ATOM 691 C CA . ALA A 1 95 ? -1.743 2.551 -16.057 1.00 94.00 95 ALA A CA 1
ATOM 692 C C . ALA A 1 95 ? -2.365 3.953 -15.904 1.00 94.00 95 ALA A C 1
ATOM 694 O O . ALA A 1 95 ? -3.459 4.099 -15.355 1.00 94.00 95 ALA A O 1
ATOM 695 N N . ARG A 1 96 ? -1.705 4.980 -16.456 1.00 95.31 96 ARG A N 1
ATOM 696 C CA . ARG A 1 96 ? -2.219 6.357 -16.508 1.00 95.31 96 ARG A CA 1
ATOM 697 C C . ARG A 1 96 ? -3.516 6.469 -17.305 1.00 95.31 96 ARG A C 1
ATOM 699 O O . ARG A 1 96 ? -4.478 7.058 -16.818 1.00 95.31 96 ARG A O 1
ATOM 706 N N . SER A 1 97 ? -3.547 5.893 -18.508 1.00 94.81 97 SER A N 1
ATOM 707 C CA . SER A 1 97 ? -4.733 5.917 -19.369 1.00 94.81 97 SER A CA 1
ATOM 708 C C . SER A 1 97 ? -5.907 5.157 -18.751 1.00 94.81 97 SER A C 1
ATOM 710 O O . SER A 1 97 ? -7.030 5.660 -18.749 1.00 94.81 97 SER A O 1
ATOM 712 N N . PHE A 1 98 ? -5.645 3.996 -18.143 1.00 94.44 98 PHE A N 1
ATOM 713 C CA . PHE A 1 98 ? -6.635 3.244 -17.371 1.00 94.44 98 PHE A CA 1
ATOM 714 C C . PHE A 1 98 ? -7.261 4.108 -16.267 1.00 94.44 98 PHE A C 1
ATOM 716 O O . PHE A 1 98 ? -8.481 4.278 -16.234 1.00 94.44 98 PHE A O 1
ATOM 723 N N . ALA A 1 99 ? -6.437 4.701 -15.397 1.00 95.56 99 ALA A N 1
ATOM 724 C CA . ALA A 1 99 ? -6.924 5.504 -14.279 1.00 95.56 99 ALA A CA 1
ATOM 725 C C . ALA A 1 99 ? -7.683 6.754 -14.749 1.00 95.56 99 ALA A C 1
ATOM 727 O O . ALA A 1 99 ? -8.736 7.081 -14.201 1.00 95.56 99 ALA A O 1
ATOM 728 N N . GLY A 1 100 ? -7.192 7.433 -15.791 1.00 95.25 100 GLY A N 1
ATOM 729 C CA . GLY A 1 100 ? -7.872 8.601 -16.343 1.00 95.25 100 GLY A CA 1
ATOM 730 C C . GLY A 1 100 ? -9.210 8.261 -16.998 1.00 95.25 100 GLY A C 1
ATOM 731 O O . GLY A 1 100 ? -10.176 9.001 -16.823 1.00 95.25 100 GLY A O 1
ATOM 732 N N . ARG A 1 101 ? -9.328 7.120 -17.685 1.00 94.31 101 ARG A N 1
ATOM 733 C CA . ARG A 1 101 ? -10.617 6.641 -18.218 1.00 94.31 101 ARG A CA 1
ATOM 734 C C . ARG A 1 101 ? -11.597 6.302 -17.103 1.00 94.31 101 ARG A C 1
ATOM 736 O O . ARG A 1 101 ? -12.756 6.701 -17.182 1.00 94.31 101 ARG A O 1
ATOM 743 N N . LEU A 1 102 ? -11.125 5.638 -16.048 1.00 94.88 102 LEU A N 1
ATOM 744 C CA . LEU A 1 102 ? -11.938 5.306 -14.879 1.00 94.88 102 LEU A CA 1
ATOM 745 C C . LEU A 1 102 ? -12.534 6.569 -14.245 1.00 94.88 102 LEU A C 1
ATOM 747 O O . LEU A 1 102 ? -13.741 6.651 -14.026 1.00 94.88 102 LEU A O 1
ATOM 751 N N . VAL A 1 103 ? -11.693 7.584 -14.028 1.00 95.50 103 VAL A N 1
ATOM 752 C CA . VAL A 1 103 ? -12.117 8.867 -13.458 1.00 95.50 103 VAL A CA 1
ATOM 753 C C . VAL A 1 103 ? -12.997 9.681 -14.408 1.00 95.50 103 VAL A C 1
ATOM 755 O O . VAL A 1 103 ? -13.867 10.412 -13.949 1.00 95.50 103 VAL A O 1
ATOM 758 N N . THR A 1 104 ? -12.815 9.542 -15.725 1.00 94.25 104 THR A N 1
ATOM 759 C CA . THR A 1 104 ? -13.670 10.204 -16.726 1.00 94.25 104 THR A CA 1
ATOM 760 C C . THR A 1 104 ? -15.103 9.680 -16.655 1.00 94.25 104 THR A C 1
ATOM 762 O O . THR A 1 104 ? -16.044 10.452 -16.808 1.00 94.25 104 THR A O 1
ATOM 765 N N . VAL A 1 105 ? -15.276 8.377 -16.408 1.00 94.50 105 VAL A N 1
ATOM 766 C CA . VAL A 1 105 ? -16.599 7.743 -16.315 1.00 94.50 105 VAL A CA 1
ATOM 767 C C . VAL A 1 105 ? -17.235 7.952 -14.939 1.00 94.50 105 VAL A C 1
ATOM 769 O O . VAL A 1 105 ? -18.422 8.249 -14.850 1.00 94.50 105 VAL A O 1
ATOM 772 N N . LEU A 1 106 ? -16.462 7.793 -13.863 1.00 95.19 106 LEU A N 1
ATOM 773 C CA . LEU A 1 106 ? -16.989 7.741 -12.491 1.00 95.19 106 LEU A CA 1
ATOM 774 C C . LEU A 1 106 ? -16.850 9.057 -11.716 1.00 95.19 106 LEU A C 1
ATOM 776 O O . LEU A 1 106 ? -17.301 9.147 -10.571 1.00 95.19 106 LEU A O 1
ATOM 780 N N . GLY A 1 107 ? -16.204 10.059 -12.313 1.00 94.00 107 GLY A N 1
ATOM 781 C CA . GLY A 1 107 ? -15.773 11.272 -11.629 1.00 94.00 107 GLY A CA 1
ATOM 782 C C . GLY A 1 107 ? -14.653 11.015 -10.613 1.00 94.00 107 GLY A C 1
ATOM 783 O O . GLY A 1 107 ? -14.350 9.877 -10.247 1.00 94.00 107 GLY A O 1
ATOM 784 N N . GLY A 1 108 ? -14.041 12.098 -10.127 1.00 94.62 108 GLY A N 1
ATOM 785 C CA . GLY A 1 108 ? -13.010 12.059 -9.086 1.00 94.62 108 GLY A CA 1
ATOM 786 C C . GLY A 1 108 ? -11.643 12.556 -9.554 1.00 94.62 108 GLY A C 1
ATOM 787 O O . GLY A 1 108 ? -11.559 13.434 -10.411 1.00 94.62 108 GLY A O 1
ATOM 788 N N . THR A 1 109 ? -10.564 12.018 -8.977 1.00 96.12 109 THR A N 1
ATOM 789 C CA . THR A 1 109 ? -9.185 12.441 -9.289 1.00 96.12 109 THR A CA 1
ATOM 790 C C . THR A 1 109 ? -8.226 11.266 -9.479 1.00 96.12 109 THR A C 1
ATOM 792 O O . THR A 1 109 ? -8.498 10.139 -9.067 1.00 96.12 109 THR A O 1
ATOM 795 N N . VAL A 1 110 ? -7.090 11.536 -10.125 1.00 96.94 110 VAL A N 1
ATOM 796 C CA . VAL A 1 110 ? -5.991 10.579 -10.294 1.00 96.94 110 VAL A CA 1
ATOM 797 C C . VAL A 1 110 ? -4.774 11.069 -9.515 1.00 96.94 110 VAL A C 1
ATOM 799 O O . VAL A 1 110 ? -4.488 12.266 -9.475 1.00 96.94 110 VAL A O 1
ATOM 802 N N . TRP A 1 111 ? -4.052 10.132 -8.908 1.00 96.81 111 TRP A N 1
ATOM 803 C CA . TRP A 1 111 ? -2.743 10.349 -8.313 1.00 96.81 111 TRP A CA 1
ATOM 804 C C . TRP A 1 111 ? -1.669 9.532 -9.059 1.00 96.81 111 TRP A C 1
ATOM 806 O O . TRP A 1 111 ? -1.914 8.358 -9.343 1.00 96.81 111 TRP A O 1
ATOM 816 N N . PRO A 1 112 ? -0.480 10.096 -9.343 1.00 95.12 112 PRO A N 1
ATOM 817 C CA . PRO A 1 112 ? -0.108 11.494 -9.111 1.00 95.12 112 PRO A CA 1
ATOM 818 C C . PRO A 1 112 ? -0.922 12.465 -10.000 1.00 95.12 112 PRO A C 1
ATOM 820 O O . PRO A 1 112 ? -1.488 12.031 -11.000 1.00 95.12 112 PRO A O 1
ATOM 823 N N . PRO A 1 113 ? -1.049 13.761 -9.652 1.00 91.62 113 PRO A N 1
ATOM 824 C CA . PRO A 1 113 ? -1.961 14.675 -10.357 1.00 91.62 113 PRO A CA 1
ATOM 825 C C . PRO A 1 113 ? -1.673 14.841 -11.858 1.00 91.62 113 PRO A C 1
ATOM 827 O O . PRO A 1 113 ? -2.586 15.034 -12.655 1.00 91.62 113 PRO A O 1
ATOM 830 N N . ASP A 1 114 ? -0.408 14.729 -12.259 1.00 92.31 114 ASP A N 1
ATOM 831 C CA . ASP A 1 114 ? 0.045 14.784 -13.652 1.00 92.31 114 ASP A CA 1
ATOM 832 C C . ASP A 1 114 ? -0.220 13.479 -14.425 1.00 92.31 114 ASP A C 1
ATOM 834 O O . ASP A 1 114 ? -0.016 13.411 -15.640 1.00 92.31 114 ASP A O 1
ATOM 838 N N . ALA A 1 115 ? -0.703 12.426 -13.759 1.00 93.19 115 ALA A N 1
ATOM 839 C CA . ALA A 1 115 ? -0.996 11.151 -14.396 1.00 93.19 115 ALA A CA 1
ATOM 840 C C . ALA A 1 115 ? -2.260 11.173 -15.268 1.00 93.19 115 ALA A C 1
ATOM 842 O O . ALA A 1 115 ? -2.376 10.299 -16.125 1.00 93.19 115 ALA A O 1
ATOM 843 N N . LEU A 1 116 ? -3.164 12.147 -15.100 1.00 93.88 116 LEU A N 1
ATOM 844 C CA . LEU A 1 116 ? -4.456 12.184 -15.792 1.00 93.88 116 LEU A CA 1
ATOM 845 C C . LEU A 1 116 ? -4.300 12.240 -17.322 1.00 93.88 116 LEU A C 1
ATOM 847 O O . LEU A 1 116 ? -3.804 13.211 -17.886 1.00 93.88 116 LEU A O 1
ATOM 851 N N . THR A 1 117 ? -4.756 11.189 -18.000 1.00 93.75 117 THR A N 1
ATOM 852 C CA . THR A 1 117 ? -4.836 11.101 -19.463 1.00 93.75 117 THR A CA 1
ATOM 853 C C . THR A 1 117 ? -5.820 10.005 -19.859 1.00 93.75 117 THR A C 1
ATOM 855 O O . THR A 1 117 ? -6.032 9.060 -19.107 1.00 93.75 117 THR A O 1
ATOM 858 N N . THR A 1 118 ? -6.409 10.106 -21.046 1.00 92.56 118 THR A N 1
ATOM 859 C CA . THR A 1 118 ? -7.252 9.059 -21.651 1.00 92.56 118 THR A CA 1
ATOM 860 C C . THR A 1 118 ? -6.671 8.538 -22.968 1.00 92.56 118 THR A C 1
ATOM 862 O O . THR A 1 118 ? -7.314 7.750 -23.670 1.00 92.56 118 THR A O 1
ATOM 865 N N . ALA A 1 119 ? -5.444 8.957 -23.307 1.00 90.88 119 ALA A N 1
ATOM 866 C CA . ALA A 1 119 ? -4.781 8.626 -24.563 1.00 90.88 119 ALA A CA 1
ATOM 867 C C . ALA A 1 119 ? -4.724 7.112 -24.800 1.00 90.88 119 ALA A C 1
ATOM 869 O O . ALA A 1 119 ? -4.493 6.333 -23.875 1.00 90.88 119 ALA A O 1
ATOM 870 N N . VAL A 1 120 ? -4.925 6.692 -26.046 1.00 88.06 120 VAL A N 1
ATOM 871 C CA . VAL A 1 120 ? -4.665 5.304 -26.442 1.00 88.06 120 VAL A CA 1
ATOM 872 C C . VAL A 1 120 ? -3.153 5.095 -26.478 1.00 88.06 120 VAL A C 1
ATOM 874 O O . VAL A 1 120 ? -2.435 5.919 -27.046 1.00 88.06 120 VAL A O 1
ATOM 877 N N . VAL A 1 121 ? -2.668 4.020 -25.859 1.00 87.19 121 VAL A N 1
ATOM 878 C CA . VAL A 1 121 ? -1.229 3.738 -25.746 1.00 87.19 121 VAL A CA 1
ATOM 879 C C . VAL A 1 121 ? -0.883 2.534 -26.620 1.00 87.19 121 VAL A C 1
ATOM 881 O O . VAL A 1 121 ? -1.154 1.405 -26.215 1.00 87.19 121 VAL A O 1
ATOM 884 N N . PRO A 1 122 ? -0.305 2.737 -27.816 1.00 82.06 122 PRO A N 1
ATOM 885 C CA . PRO A 1 122 ? 0.082 1.625 -28.671 1.00 82.06 122 PRO A CA 1
ATOM 886 C C . PRO A 1 122 ? 1.260 0.871 -28.049 1.00 82.06 122 PRO A C 1
ATOM 888 O O . PRO A 1 122 ? 2.244 1.486 -27.633 1.00 82.06 122 PRO A O 1
ATOM 891 N N . LEU A 1 123 ? 1.178 -0.458 -28.016 1.00 77.56 123 LEU A N 1
ATOM 892 C CA . LEU A 1 123 ? 2.312 -1.298 -27.649 1.00 77.56 123 LEU A CA 1
ATOM 893 C C . LEU A 1 123 ? 3.300 -1.379 -28.809 1.00 77.56 123 LEU A C 1
ATOM 895 O O . LEU A 1 123 ? 2.942 -1.778 -29.917 1.00 77.56 123 LEU A O 1
ATOM 899 N N . ARG A 1 124 ? 4.561 -1.047 -28.543 1.00 71.44 124 ARG A N 1
ATOM 900 C CA . ARG A 1 124 ? 5.653 -1.293 -29.481 1.00 71.44 124 ARG A CA 1
ATOM 901 C C . ARG A 1 124 ? 6.148 -2.724 -29.290 1.00 71.44 124 ARG A C 1
ATOM 903 O O . ARG A 1 124 ? 6.810 -3.047 -28.309 1.00 71.44 124 ARG A O 1
ATOM 910 N N . THR A 1 125 ? 5.764 -3.611 -30.202 1.00 58.88 125 THR A N 1
ATOM 911 C CA . THR A 1 125 ? 6.139 -5.037 -30.185 1.00 58.88 125 THR A CA 1
ATOM 912 C C . THR A 1 125 ? 7.531 -5.313 -30.760 1.00 58.88 125 THR A C 1
ATOM 914 O O . THR A 1 125 ? 7.962 -6.461 -30.772 1.00 58.88 125 THR A O 1
ATOM 917 N N . ASP A 1 126 ? 8.236 -4.291 -31.248 1.00 52.31 126 ASP A N 1
ATOM 918 C CA . ASP A 1 126 ? 9.526 -4.395 -31.941 1.00 52.31 126 ASP A CA 1
ATOM 919 C C . ASP A 1 126 ? 10.746 -4.399 -31.004 1.00 52.31 126 ASP A C 1
ATOM 921 O O . ASP A 1 126 ? 11.845 -4.775 -31.416 1.00 52.31 126 ASP A O 1
ATOM 925 N N . ILE A 1 127 ? 10.572 -4.050 -29.728 1.00 48.59 127 ILE A N 1
ATOM 926 C CA . ILE A 1 127 ? 11.645 -4.146 -28.740 1.00 48.59 127 ILE A CA 1
ATOM 927 C C . ILE A 1 127 ? 11.646 -5.565 -28.169 1.00 48.59 127 ILE A C 1
ATOM 929 O O . ILE A 1 127 ? 10.796 -5.922 -27.348 1.00 48.59 127 ILE A O 1
ATOM 933 N N . ALA A 1 128 ? 12.637 -6.362 -28.579 1.00 42.53 128 ALA A N 1
ATOM 934 C CA . ALA A 1 128 ? 13.005 -7.628 -27.950 1.00 42.53 128 ALA A CA 1
ATOM 935 C C . ALA A 1 128 ? 13.491 -7.372 -26.511 1.00 42.53 128 ALA A C 1
ATOM 937 O O . ALA A 1 128 ? 14.683 -7.388 -26.207 1.00 42.53 128 ALA A O 1
ATOM 938 N N . ALA A 1 129 ? 12.558 -7.062 -25.614 1.00 45.78 129 ALA A N 1
ATOM 939 C CA . ALA A 1 129 ? 12.819 -7.020 -24.192 1.00 45.78 129 ALA A CA 1
ATOM 940 C C . ALA A 1 129 ? 13.165 -8.444 -23.752 1.00 45.78 129 ALA A C 1
ATOM 942 O O . ALA A 1 129 ? 12.424 -9.385 -24.045 1.00 45.78 129 ALA A O 1
ATOM 943 N N . VAL A 1 130 ? 14.297 -8.603 -23.063 1.00 45.94 130 VAL A N 1
ATOM 944 C CA . VAL A 1 130 ? 14.648 -9.853 -22.380 1.00 45.94 130 VAL A CA 1
ATOM 945 C C . VAL A 1 130 ? 13.412 -10.312 -21.595 1.00 45.94 130 VAL A C 1
ATOM 947 O O . VAL A 1 130 ? 12.883 -9.498 -20.831 1.00 45.94 130 VAL A O 1
ATOM 950 N N . PRO A 1 131 ? 12.920 -11.553 -21.777 1.00 46.97 131 PRO A N 1
ATOM 951 C CA . PRO A 1 131 ? 11.761 -12.032 -21.041 1.00 46.97 131 PRO A CA 1
ATOM 952 C C . PRO A 1 131 ? 12.053 -11.913 -19.546 1.00 46.97 131 PRO A C 1
ATOM 954 O O . PRO A 1 131 ? 12.932 -12.598 -19.021 1.00 46.97 131 PRO A O 1
ATOM 957 N N . VAL A 1 132 ? 11.355 -11.007 -18.861 1.00 51.72 132 VAL A N 1
ATOM 958 C CA . VAL A 1 132 ? 11.336 -11.016 -17.401 1.00 51.72 132 VAL A CA 1
ATOM 959 C C . VAL A 1 132 ? 10.478 -12.221 -17.025 1.00 51.72 132 VAL A C 1
ATOM 961 O O . VAL A 1 132 ? 9.353 -12.311 -17.523 1.00 51.72 132 VAL A O 1
ATOM 964 N N . PRO A 1 133 ? 10.994 -13.175 -16.230 1.00 54.66 133 PRO A N 1
ATOM 965 C CA . PRO A 1 133 ? 10.196 -14.305 -15.788 1.00 54.66 133 PRO A CA 1
ATOM 966 C C . PRO A 1 133 ? 8.943 -13.773 -15.107 1.00 54.66 133 PRO A C 1
ATOM 968 O O . PRO A 1 133 ? 9.049 -12.895 -14.247 1.00 54.66 133 PRO A O 1
ATOM 971 N N . ASP A 1 134 ? 7.781 -14.301 -15.482 1.00 64.62 134 ASP A N 1
ATOM 972 C CA . ASP A 1 134 ? 6.584 -14.068 -14.692 1.00 64.62 134 ASP A CA 1
ATOM 973 C C . ASP A 1 134 ? 6.871 -14.553 -13.269 1.00 64.62 134 ASP A C 1
ATOM 975 O O . ASP A 1 134 ? 7.234 -15.710 -13.035 1.00 64.62 134 ASP A O 1
ATOM 979 N N . THR A 1 135 ? 6.802 -13.628 -12.319 1.00 66.62 135 THR A N 1
ATOM 980 C CA . THR A 1 135 ? 7.050 -13.935 -10.915 1.00 66.62 135 THR A CA 1
ATOM 981 C C . THR A 1 135 ? 5.866 -14.683 -10.310 1.00 66.62 135 THR A C 1
ATOM 983 O O . THR A 1 135 ? 6.001 -15.223 -9.212 1.00 66.62 135 THR A O 1
ATOM 986 N N . GLY A 1 136 ? 4.710 -14.696 -10.991 1.00 70.62 136 GLY A N 1
ATOM 987 C CA . GLY A 1 136 ? 3.440 -15.228 -10.500 1.00 70.62 136 GLY A CA 1
ATOM 988 C C . GLY A 1 136 ? 2.872 -14.443 -9.314 1.00 70.62 136 GLY A C 1
ATOM 989 O O . GLY A 1 136 ? 1.817 -14.785 -8.788 1.00 70.62 136 GLY A O 1
ATOM 990 N N . ILE A 1 137 ? 3.571 -13.393 -8.869 1.00 76.12 137 ILE A N 1
ATOM 991 C CA . ILE A 1 137 ? 3.224 -12.573 -7.713 1.00 76.12 137 ILE A CA 1
ATOM 992 C C . ILE A 1 137 ? 3.185 -11.127 -8.211 1.00 76.12 137 ILE A C 1
ATOM 994 O O . ILE A 1 137 ? 4.241 -10.509 -8.343 1.00 76.12 137 ILE A O 1
ATOM 998 N N . PRO A 1 138 ? 1.994 -10.549 -8.452 1.00 77.81 138 PRO A N 1
ATOM 999 C CA . PRO A 1 138 ? 1.851 -9.251 -9.121 1.00 77.81 138 PRO A CA 1
ATOM 1000 C C . PRO A 1 138 ? 2.667 -8.102 -8.512 1.00 77.81 138 PRO A C 1
ATOM 1002 O O . PRO A 1 138 ? 3.025 -7.143 -9.191 1.00 77.81 138 PRO A O 1
ATOM 1005 N N . ALA A 1 139 ? 2.948 -8.181 -7.210 1.00 81.38 139 ALA A N 1
ATOM 1006 C CA . ALA A 1 139 ? 3.700 -7.169 -6.492 1.00 81.38 139 ALA A CA 1
ATOM 1007 C C . ALA A 1 139 ? 5.221 -7.226 -6.726 1.00 81.38 139 ALA A C 1
ATOM 1009 O O . ALA A 1 139 ? 5.894 -6.253 -6.394 1.00 81.38 139 ALA A O 1
ATOM 1010 N N . VAL A 1 140 ? 5.757 -8.351 -7.212 1.00 87.69 140 VAL A N 1
ATOM 1011 C CA . VAL A 1 140 ? 7.192 -8.671 -7.245 1.00 87.69 140 VAL A CA 1
ATOM 1012 C C . VAL A 1 140 ? 7.765 -8.430 -8.636 1.00 87.69 140 VAL A C 1
ATOM 1014 O O . VAL A 1 14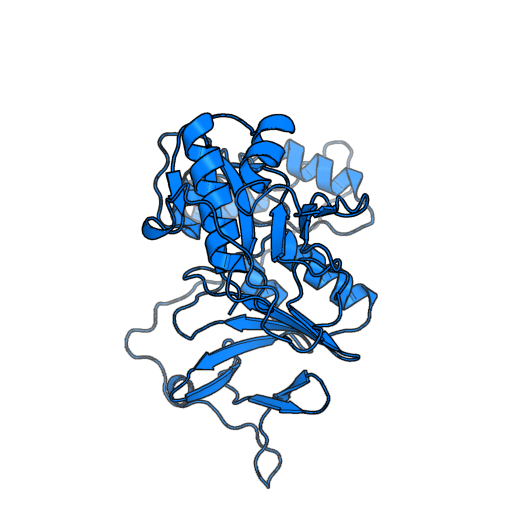0 ? 7.350 -9.065 -9.601 1.00 87.69 140 VAL A O 1
ATOM 1017 N N . ASP A 1 141 ? 8.774 -7.562 -8.711 1.00 87.25 141 ASP A N 1
ATOM 1018 C CA . ASP A 1 141 ? 9.469 -7.202 -9.951 1.00 87.25 141 ASP A CA 1
ATOM 1019 C C . ASP A 1 141 ? 10.613 -8.166 -10.289 1.00 87.25 141 ASP A C 1
ATOM 1021 O O . ASP A 1 141 ? 10.903 -8.408 -11.457 1.00 87.25 141 ASP A O 1
ATOM 1025 N N . VAL A 1 142 ? 11.297 -8.705 -9.273 1.00 89.75 142 VAL A N 1
ATOM 1026 C CA . VAL A 1 142 ? 12.360 -9.706 -9.465 1.00 89.75 142 VAL A CA 1
ATOM 1027 C C . VAL A 1 142 ? 12.195 -10.824 -8.453 1.00 89.75 142 VAL A C 1
ATOM 1029 O O . VAL A 1 142 ? 12.206 -10.590 -7.245 1.00 89.75 142 VAL A O 1
ATOM 1032 N N . LEU A 1 143 ? 12.110 -12.054 -8.949 1.00 90.88 143 LEU A N 1
ATOM 1033 C CA . LEU A 1 143 ? 12.077 -13.259 -8.134 1.00 90.88 143 LEU A CA 1
ATOM 1034 C C . LEU A 1 143 ? 13.384 -14.034 -8.309 1.00 90.88 143 LEU A C 1
ATOM 1036 O O . LEU A 1 143 ? 13.800 -14.339 -9.424 1.00 90.88 143 LEU A O 1
ATOM 1040 N N . THR A 1 144 ? 14.039 -14.368 -7.203 1.00 93.19 144 THR A N 1
ATOM 1041 C CA . THR A 1 144 ? 15.247 -15.200 -7.188 1.00 93.19 144 THR A CA 1
ATOM 1042 C C . THR A 1 144 ? 15.078 -16.356 -6.206 1.00 93.19 144 THR A C 1
ATOM 1044 O O . THR A 1 144 ? 14.182 -16.318 -5.360 1.00 93.19 144 THR A O 1
ATOM 1047 N N . PRO A 1 145 ? 15.985 -17.352 -6.216 1.00 93.50 145 PRO A N 1
ATOM 1048 C CA . PRO A 1 145 ? 16.019 -18.392 -5.194 1.00 93.50 145 PRO A CA 1
ATOM 1049 C C . PRO A 1 145 ? 16.163 -17.884 -3.747 1.00 93.50 145 PRO A C 1
ATOM 1051 O O . PRO A 1 145 ? 15.977 -18.667 -2.823 1.00 93.50 145 PRO A O 1
ATOM 1054 N N . ARG A 1 146 ? 16.493 -16.606 -3.521 1.00 94.81 146 ARG A N 1
ATOM 1055 C CA . ARG A 1 146 ? 16.756 -16.056 -2.180 1.00 94.81 146 ARG A CA 1
ATOM 1056 C C . ARG A 1 146 ? 15.925 -14.827 -1.832 1.00 94.81 146 ARG A C 1
ATOM 1058 O O . ARG A 1 146 ? 15.834 -14.486 -0.656 1.00 94.81 146 ARG A O 1
ATOM 1065 N N . ALA A 1 147 ? 15.360 -14.138 -2.820 1.00 95.12 147 ALA A N 1
ATOM 1066 C CA . ALA A 1 147 ? 14.694 -12.865 -2.603 1.00 95.12 147 ALA A CA 1
ATOM 1067 C C . ALA A 1 147 ? 13.513 -12.636 -3.550 1.00 95.12 147 ALA A C 1
ATOM 1069 O O . ALA A 1 147 ? 13.521 -13.052 -4.707 1.00 95.12 147 ALA A O 1
ATOM 1070 N N . MET A 1 148 ? 12.526 -11.915 -3.033 1.00 94.94 148 MET A N 1
ATOM 1071 C CA . MET A 1 148 ? 11.489 -11.213 -3.773 1.00 94.94 148 MET A CA 1
ATOM 1072 C C . MET A 1 148 ? 11.831 -9.727 -3.721 1.00 94.94 148 MET A C 1
ATOM 1074 O O . MET A 1 148 ? 11.877 -9.138 -2.640 1.00 94.94 148 MET A O 1
ATOM 1078 N N . VAL A 1 149 ? 12.106 -9.118 -4.867 1.00 94.75 149 VAL A N 1
ATOM 1079 C CA . VAL A 1 149 ? 12.412 -7.691 -4.965 1.00 94.75 149 VAL A CA 1
ATOM 1080 C C . VAL A 1 149 ? 11.176 -6.960 -5.458 1.00 94.75 149 VAL A C 1
ATOM 1082 O O . VAL A 1 149 ? 10.626 -7.303 -6.502 1.00 94.75 149 VAL A O 1
ATOM 1085 N N . VAL A 1 150 ? 10.769 -5.941 -4.711 1.00 93.94 150 VAL A N 1
ATOM 1086 C CA . VAL A 1 150 ? 9.665 -5.047 -5.069 1.00 93.94 150 VAL A CA 1
ATOM 1087 C C . VAL A 1 150 ? 10.238 -3.654 -5.237 1.00 93.94 150 VAL A C 1
ATOM 1089 O O . VAL A 1 150 ? 10.917 -3.165 -4.341 1.00 93.94 150 VAL A O 1
ATOM 1092 N N . MET A 1 151 ? 9.986 -3.002 -6.359 1.00 93.62 151 MET A N 1
ATOM 1093 C CA . MET A 1 151 ? 10.403 -1.633 -6.625 1.00 93.62 151 MET A CA 1
ATOM 1094 C C . MET A 1 151 ? 9.211 -0.694 -6.427 1.00 93.62 151 MET A C 1
ATOM 1096 O O . MET A 1 151 ? 8.084 -1.019 -6.781 1.00 93.62 151 MET A O 1
ATOM 1100 N N . GLN A 1 152 ? 9.441 0.475 -5.833 1.00 93.31 152 GLN A N 1
ATOM 1101 C CA . GLN A 1 152 ? 8.390 1.454 -5.548 1.00 93.31 152 GLN A CA 1
ATOM 1102 C C . GLN A 1 152 ? 8.922 2.876 -5.719 1.00 93.31 152 GLN A C 1
ATOM 1104 O O . GLN A 1 152 ? 9.862 3.282 -5.036 1.00 93.31 152 GLN A O 1
ATOM 1109 N N . ASP A 1 153 ? 8.298 3.637 -6.616 1.00 92.25 153 ASP A N 1
ATOM 1110 C CA . ASP A 1 153 ? 8.577 5.053 -6.864 1.00 92.25 153 ASP A CA 1
ATOM 1111 C C . ASP A 1 153 ? 7.388 5.907 -6.421 1.00 92.25 153 ASP A C 1
ATOM 1113 O O . ASP A 1 153 ? 6.556 6.334 -7.221 1.00 92.25 153 ASP A O 1
ATOM 1117 N N . ARG A 1 154 ? 7.279 6.105 -5.102 1.00 92.94 154 ARG A N 1
ATOM 1118 C CA . ARG A 1 154 ? 6.287 7.001 -4.498 1.00 92.94 154 ARG A CA 1
ATOM 1119 C C . ARG A 1 154 ? 6.838 7.714 -3.261 1.00 92.94 154 ARG A C 1
ATOM 1121 O O . ARG A 1 154 ? 7.666 7.135 -2.549 1.00 92.94 154 ARG A O 1
ATOM 1128 N N . PRO A 1 155 ? 6.383 8.947 -2.956 1.00 94.75 155 PRO A N 1
ATOM 1129 C CA . PRO A 1 155 ? 6.870 9.708 -1.802 1.00 94.75 155 PRO A CA 1
ATOM 1130 C C . PRO A 1 155 ? 6.619 9.024 -0.452 1.00 94.75 155 PRO A C 1
ATOM 1132 O O . PRO A 1 155 ? 7.461 9.098 0.441 1.00 94.75 155 PRO A O 1
ATOM 1135 N N . VAL A 1 156 ? 5.476 8.350 -0.301 1.00 96.88 156 VAL A N 1
ATOM 1136 C CA . VAL A 1 156 ? 5.113 7.571 0.891 1.00 96.88 156 VAL A CA 1
ATOM 1137 C C . VAL A 1 156 ? 4.740 6.167 0.441 1.00 96.88 156 VAL A C 1
ATOM 1139 O O . VAL A 1 156 ? 3.772 6.013 -0.299 1.00 96.88 156 VAL A O 1
ATOM 1142 N N . VAL A 1 157 ? 5.502 5.161 0.870 1.00 96.75 157 VAL A N 1
ATOM 1143 C CA . VAL A 1 157 ? 5.254 3.747 0.566 1.00 96.75 157 VAL A CA 1
ATOM 1144 C C . VAL A 1 157 ? 4.504 3.114 1.747 1.00 96.75 157 VAL A C 1
ATOM 1146 O O . VAL A 1 157 ? 5.083 3.007 2.836 1.00 96.75 157 VAL A O 1
ATOM 1149 N N . PRO A 1 158 ? 3.223 2.743 1.570 1.00 95.94 158 PRO A N 1
ATOM 1150 C CA . PRO A 1 158 ? 2.426 2.081 2.598 1.00 95.94 158 PRO A CA 1
ATOM 1151 C C . PRO A 1 158 ? 2.725 0.585 2.685 1.00 95.94 158 PRO A C 1
ATOM 1153 O O . PRO A 1 158 ? 3.196 -0.012 1.721 1.00 95.94 158 PRO A O 1
ATOM 1156 N N . LEU A 1 159 ? 2.351 -0.055 3.795 1.00 95.12 159 LEU A N 1
ATOM 1157 C CA . LEU A 1 159 ? 2.146 -1.503 3.827 1.00 95.12 159 LEU A CA 1
ATOM 1158 C C . LEU A 1 159 ? 0.840 -1.808 3.087 1.00 95.12 159 LEU A C 1
ATOM 1160 O O . LEU A 1 159 ? -0.176 -2.099 3.715 1.00 95.12 159 LEU A O 1
ATOM 1164 N N . SER A 1 160 ? 0.857 -1.666 1.762 1.00 92.69 160 SER A N 1
ATOM 1165 C CA . SER A 1 160 ? -0.281 -2.031 0.925 1.00 92.69 160 SER A CA 1
ATOM 1166 C C . SER A 1 160 ? -0.548 -3.529 1.015 1.00 92.69 160 SER A C 1
ATOM 1168 O O . SER A 1 160 ? 0.312 -4.317 1.414 1.00 92.69 160 SER A O 1
ATOM 1170 N N . THR A 1 161 ? -1.747 -3.928 0.627 1.00 89.31 161 THR A N 1
ATOM 1171 C CA . THR A 1 161 ? -2.157 -5.329 0.443 1.00 89.31 161 THR A CA 1
ATOM 1172 C C . THR A 1 161 ? -1.156 -6.104 -0.417 1.00 89.31 161 THR A C 1
ATOM 1174 O O . THR A 1 161 ? -0.702 -7.163 0.004 1.00 89.31 161 THR A O 1
ATOM 1177 N N . TRP A 1 162 ? -0.697 -5.528 -1.533 1.00 88.06 162 TRP A N 1
ATOM 1178 C CA . TRP A 1 162 ? 0.350 -6.085 -2.397 1.00 88.06 162 TRP A CA 1
ATOM 1179 C C . TRP A 1 162 ? 1.632 -6.430 -1.641 1.00 88.06 162 TRP A C 1
ATOM 1181 O O . TRP A 1 162 ? 2.213 -7.497 -1.827 1.00 88.06 162 TRP A O 1
ATOM 1191 N N . LEU A 1 163 ? 2.095 -5.513 -0.788 1.00 91.44 163 LEU A N 1
ATOM 1192 C CA . LEU A 1 163 ? 3.310 -5.700 0.002 1.00 91.44 163 LEU A CA 1
ATOM 1193 C C . LEU A 1 163 ? 3.082 -6.658 1.172 1.00 91.44 163 LEU A C 1
ATOM 1195 O O . LEU A 1 163 ? 3.969 -7.448 1.485 1.00 91.44 163 LEU A O 1
ATOM 1199 N N . ALA A 1 164 ? 1.904 -6.627 1.795 1.00 90.50 164 ALA A N 1
ATOM 1200 C CA . ALA A 1 164 ? 1.519 -7.581 2.829 1.00 90.50 164 ALA A CA 1
ATOM 1201 C C . ALA A 1 164 ? 1.452 -9.015 2.276 1.00 90.50 164 ALA A C 1
ATOM 1203 O O . ALA A 1 164 ? 1.926 -9.951 2.923 1.00 90.50 164 ALA A O 1
ATOM 1204 N N . ASP A 1 165 ? 0.935 -9.190 1.062 1.00 88.31 165 ASP A N 1
ATOM 1205 C CA . ASP A 1 165 ? 0.902 -10.485 0.391 1.00 88.31 165 ASP A CA 1
ATOM 1206 C C . ASP A 1 165 ? 2.281 -10.910 -0.105 1.00 88.31 165 ASP A C 1
ATOM 1208 O O . ASP A 1 165 ? 2.633 -12.077 0.055 1.00 88.31 165 ASP A O 1
ATOM 1212 N N . ALA A 1 166 ? 3.112 -9.995 -0.609 1.00 90.38 166 ALA A N 1
ATOM 1213 C CA . ALA A 1 166 ? 4.502 -10.308 -0.938 1.00 90.38 166 ALA A CA 1
ATOM 1214 C C . ALA A 1 166 ? 5.305 -10.742 0.303 1.00 90.38 166 ALA A C 1
ATOM 1216 O O . ALA A 1 166 ? 6.073 -11.697 0.229 1.00 90.38 166 ALA A O 1
ATOM 1217 N N . LEU A 1 167 ? 5.098 -10.100 1.462 1.00 90.75 167 LEU A N 1
ATOM 1218 C CA . LEU A 1 167 ? 5.693 -10.521 2.740 1.00 90.75 167 LEU A CA 1
ATOM 1219 C C . LEU A 1 167 ? 5.262 -11.938 3.128 1.00 90.75 167 LEU A C 1
ATOM 1221 O O . LEU A 1 167 ? 6.091 -12.735 3.562 1.00 90.75 167 LEU A O 1
ATOM 1225 N N . ARG A 1 168 ? 3.974 -12.256 2.958 1.00 88.06 168 ARG A N 1
ATOM 1226 C CA . ARG A 1 168 ? 3.425 -13.590 3.233 1.00 88.06 168 ARG A CA 1
ATOM 1227 C C . ARG A 1 168 ? 4.069 -14.648 2.338 1.00 88.06 168 ARG A C 1
ATOM 1229 O O . ARG A 1 168 ? 4.615 -15.614 2.854 1.00 88.06 168 ARG A O 1
ATOM 1236 N N . HIS A 1 169 ? 4.094 -14.420 1.025 1.00 90.06 169 HIS A N 1
ATOM 1237 C CA . HIS A 1 169 ? 4.726 -15.339 0.076 1.00 90.06 169 HIS A CA 1
ATOM 1238 C C . HIS A 1 169 ? 6.229 -15.487 0.333 1.00 90.06 169 HIS A C 1
ATOM 1240 O O . HIS A 1 169 ? 6.773 -16.582 0.199 1.00 90.06 169 HIS A O 1
ATOM 1246 N N . ALA A 1 170 ? 6.912 -14.406 0.717 1.00 91.56 170 ALA A N 1
ATOM 1247 C CA . ALA A 1 170 ? 8.320 -14.456 1.086 1.00 91.56 170 ALA A CA 1
ATOM 1248 C C . ALA A 1 170 ? 8.541 -15.359 2.310 1.00 91.56 170 ALA A C 1
ATOM 1250 O O . ALA A 1 170 ? 9.446 -16.186 2.285 1.00 91.56 170 ALA A O 1
ATOM 1251 N N . ALA A 1 171 ? 7.686 -15.267 3.334 1.00 89.25 171 ALA A N 1
ATOM 1252 C CA . ALA A 1 171 ? 7.741 -16.151 4.497 1.00 89.25 171 ALA A CA 1
ATOM 1253 C C . ALA A 1 171 ? 7.443 -17.617 4.133 1.00 89.25 171 ALA A C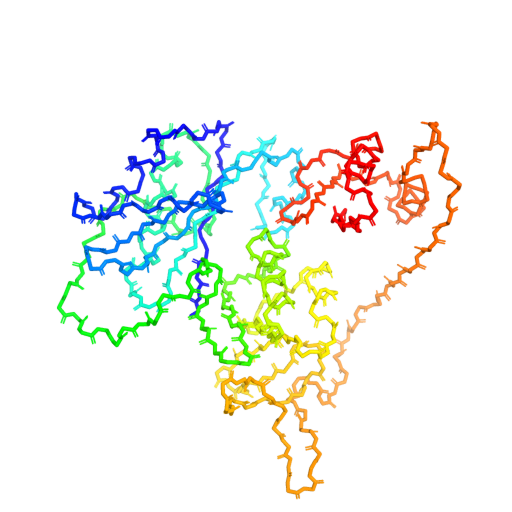 1
ATOM 1255 O O . ALA A 1 171 ? 8.188 -18.505 4.539 1.00 89.25 171 ALA A O 1
ATOM 1256 N N . ASP A 1 172 ? 6.410 -17.866 3.324 1.00 90.62 172 ASP A N 1
ATOM 1257 C CA . ASP A 1 172 ? 6.000 -19.221 2.922 1.00 90.62 172 ASP A CA 1
ATOM 1258 C C . ASP A 1 172 ? 7.043 -19.922 2.029 1.00 90.62 172 ASP A C 1
ATOM 1260 O O . ASP A 1 172 ? 7.106 -21.149 1.986 1.00 90.62 172 ASP A O 1
ATOM 1264 N N . SER A 1 173 ? 7.876 -19.151 1.321 1.00 90.75 173 SER A N 1
ATOM 1265 C CA . SER A 1 173 ? 8.918 -19.660 0.415 1.00 90.75 173 SER A CA 1
ATOM 1266 C C . SER A 1 173 ? 10.352 -19.495 0.934 1.00 90.75 173 SER A C 1
ATOM 1268 O O . SER A 1 173 ? 11.295 -19.697 0.167 1.00 90.75 173 SER A O 1
ATOM 1270 N N . ASP A 1 174 ? 10.524 -19.124 2.208 1.00 91.88 174 ASP A N 1
ATOM 1271 C CA . ASP A 1 174 ? 11.823 -18.864 2.854 1.00 91.88 174 ASP A CA 1
ATOM 1272 C C . ASP A 1 174 ? 12.718 -17.880 2.063 1.00 91.88 174 ASP A C 1
ATOM 1274 O O . ASP A 1 174 ? 13.924 -18.062 1.872 1.00 91.88 174 ASP A O 1
ATOM 1278 N N . ARG A 1 175 ? 12.104 -16.812 1.540 1.00 94.31 175 ARG A N 1
ATOM 1279 C CA . ARG A 1 175 ? 12.772 -15.743 0.784 1.00 94.31 175 ARG A CA 1
ATOM 1280 C C . ARG A 1 175 ? 12.814 -14.434 1.563 1.00 94.31 175 ARG A C 1
ATOM 1282 O O . ARG A 1 175 ? 11.967 -14.111 2.391 1.00 94.31 175 ARG A O 1
ATOM 1289 N N . ALA A 1 176 ? 13.780 -13.596 1.211 1.00 94.81 176 ALA A N 1
ATOM 1290 C CA . ALA A 1 176 ? 13.824 -12.207 1.640 1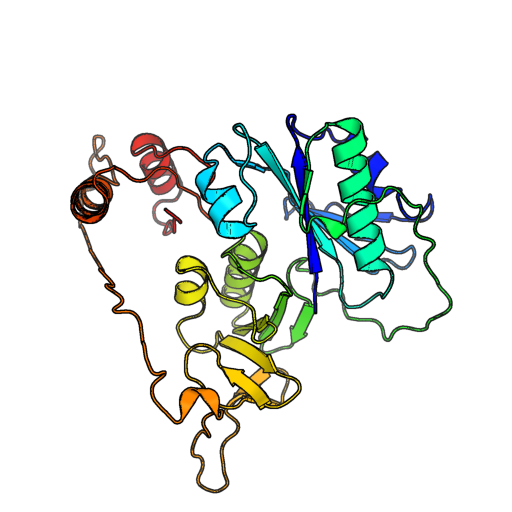.00 94.81 176 ALA A CA 1
ATOM 1291 C C . ALA A 1 176 ? 12.888 -11.325 0.807 1.00 94.81 176 ALA A C 1
ATOM 1293 O O . ALA A 1 176 ? 13.070 -11.243 -0.402 1.00 94.81 176 ALA A O 1
ATOM 1294 N N . LEU A 1 177 ? 11.980 -10.563 1.420 1.00 95.75 177 LEU A N 1
ATOM 1295 C CA . LEU A 1 177 ? 11.397 -9.401 0.745 1.00 95.75 177 LEU A CA 1
ATOM 1296 C C . LEU A 1 177 ? 12.363 -8.202 0.776 1.00 95.75 177 LEU A C 1
ATOM 1298 O O . LEU A 1 177 ? 12.771 -7.753 1.850 1.00 95.75 177 LEU A O 1
ATOM 1302 N N . GLN A 1 178 ? 12.719 -7.666 -0.393 1.00 96.50 178 GLN A N 1
ATOM 1303 C CA . GLN A 1 178 ? 13.605 -6.509 -0.541 1.00 96.50 178 GLN A CA 1
ATOM 1304 C C . GLN A 1 178 ? 12.902 -5.388 -1.306 1.00 96.50 178 GLN A C 1
ATOM 1306 O O . GLN A 1 178 ? 12.711 -5.464 -2.517 1.00 96.50 178 GLN A O 1
ATOM 1311 N N . LEU A 1 179 ? 12.519 -4.339 -0.583 1.00 97.12 179 LEU A N 1
ATOM 1312 C CA . LEU A 1 179 ? 11.855 -3.169 -1.142 1.00 97.12 179 LEU A CA 1
ATOM 1313 C C . LEU A 1 179 ? 12.893 -2.172 -1.656 1.00 97.12 179 LEU A C 1
ATOM 1315 O O . LEU A 1 179 ? 13.682 -1.666 -0.863 1.00 97.12 179 LEU A O 1
ATOM 1319 N N . VAL A 1 180 ? 12.865 -1.845 -2.943 1.00 97.00 180 VAL A N 1
ATOM 1320 C CA . VAL A 1 180 ? 13.753 -0.873 -3.581 1.00 97.00 180 VAL A CA 1
ATOM 1321 C C . VAL A 1 180 ? 13.015 0.442 -3.820 1.00 97.00 180 VAL A C 1
ATOM 1323 O O . VAL A 1 180 ? 11.993 0.460 -4.502 1.00 97.00 180 VAL A O 1
ATOM 1326 N N . THR A 1 181 ? 13.549 1.555 -3.315 1.00 97.19 181 THR A N 1
ATOM 1327 C CA . THR A 1 181 ? 12.957 2.894 -3.497 1.00 97.19 181 THR A CA 1
ATOM 1328 C C . THR A 1 181 ? 14.008 3.932 -3.906 1.00 97.19 181 THR A C 1
ATOM 1330 O O . THR A 1 181 ? 15.197 3.733 -3.636 1.00 97.19 181 THR A O 1
ATOM 1333 N N . PRO A 1 182 ? 13.615 5.067 -4.513 1.00 95.56 182 PRO A N 1
ATOM 1334 C CA . PRO A 1 182 ? 14.478 6.244 -4.583 1.00 95.56 182 PRO A CA 1
ATOM 1335 C C . PRO A 1 182 ? 14.701 6.860 -3.183 1.00 95.56 182 PRO A C 1
ATOM 1337 O O . PRO A 1 182 ? 13.947 6.564 -2.247 1.00 95.56 182 PRO A O 1
ATOM 1340 N N . PRO A 1 183 ? 15.705 7.744 -3.012 1.00 94.12 183 PRO A N 1
ATOM 1341 C CA . PRO A 1 183 ? 16.027 8.362 -1.720 1.00 94.12 183 PRO A CA 1
ATOM 1342 C C . PRO A 1 183 ? 14.953 9.323 -1.193 1.00 94.12 183 PRO A C 1
ATOM 1344 O O . PRO A 1 183 ? 14.929 9.616 -0.001 1.00 94.12 183 PRO A O 1
ATOM 1347 N N . ALA A 1 184 ? 14.059 9.813 -2.055 1.00 92.88 184 ALA A N 1
ATOM 1348 C CA . ALA A 1 184 ? 12.965 10.700 -1.656 1.00 92.88 184 ALA A CA 1
ATOM 1349 C C . ALA A 1 184 ? 11.785 9.963 -0.990 1.00 92.88 184 ALA A C 1
ATOM 1351 O O . ALA A 1 184 ? 10.930 10.604 -0.374 1.00 92.88 184 ALA A O 1
ATOM 1352 N N . SER A 1 185 ? 11.721 8.633 -1.111 1.00 95.81 185 SER A N 1
ATOM 1353 C CA . SER A 1 185 ? 10.643 7.826 -0.545 1.00 95.81 185 SER A CA 1
ATOM 1354 C C . SER A 1 185 ? 10.762 7.686 0.969 1.00 95.81 185 SER A C 1
ATOM 1356 O O . SER A 1 185 ? 11.844 7.507 1.527 1.00 95.81 185 SER A O 1
ATOM 1358 N N . ARG A 1 186 ? 9.613 7.694 1.640 1.00 95.12 186 ARG A N 1
ATOM 1359 C CA . ARG A 1 186 ? 9.472 7.397 3.067 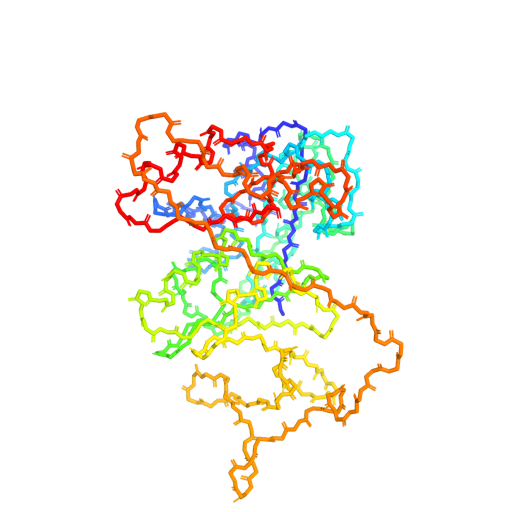1.00 95.12 186 ARG A CA 1
ATOM 1360 C C . ARG A 1 186 ? 8.565 6.193 3.255 1.00 95.12 186 ARG A C 1
ATOM 1362 O O . ARG A 1 186 ? 7.577 6.045 2.546 1.00 95.12 186 ARG A O 1
ATOM 1369 N N . LEU A 1 187 ? 8.880 5.353 4.233 1.00 96.12 187 LEU A N 1
ATOM 1370 C CA . LEU A 1 187 ? 8.025 4.229 4.602 1.00 96.12 187 LEU A CA 1
ATOM 1371 C C . LEU A 1 187 ? 7.055 4.646 5.701 1.00 96.12 187 LEU A C 1
ATOM 1373 O O . LEU A 1 187 ? 7.432 5.355 6.641 1.00 96.12 187 LEU A O 1
ATOM 1377 N N . THR A 1 188 ? 5.826 4.152 5.626 1.00 95.44 188 THR A N 1
ATOM 1378 C CA . THR A 1 188 ? 4.909 4.200 6.766 1.00 95.44 188 THR A CA 1
ATOM 1379 C C . THR A 1 188 ? 5.444 3.341 7.917 1.00 95.44 188 THR A C 1
ATOM 1381 O O . THR A 1 188 ? 6.284 2.453 7.732 1.00 95.44 188 THR A O 1
ATOM 1384 N N . LEU A 1 189 ? 4.980 3.599 9.144 1.00 92.25 189 LEU A N 1
ATOM 1385 C CA . LEU A 1 189 ? 5.416 2.825 10.309 1.00 92.25 189 LEU A CA 1
ATOM 1386 C C . LEU A 1 189 ? 5.090 1.321 10.189 1.00 92.25 189 LEU A C 1
ATOM 1388 O O . LEU A 1 189 ? 5.976 0.530 10.535 1.00 92.25 189 LEU A O 1
ATOM 1392 N N . PRO A 1 190 ? 3.904 0.898 9.696 1.00 93.62 190 PRO A N 1
ATOM 1393 C CA . PRO A 1 190 ? 3.616 -0.518 9.489 1.00 93.62 190 PRO A CA 1
ATOM 1394 C C . PRO A 1 190 ? 4.610 -1.195 8.544 1.00 93.62 190 PRO A C 1
ATOM 1396 O O . PRO A 1 190 ? 5.209 -2.200 8.923 1.00 93.62 190 PRO A O 1
ATOM 1399 N N . LEU A 1 191 ? 4.878 -0.608 7.371 1.00 95.12 191 LEU A N 1
ATOM 1400 C CA . LEU A 1 191 ? 5.823 -1.183 6.411 1.00 95.12 191 LEU A CA 1
ATOM 1401 C C . LEU A 1 191 ? 7.248 -1.188 6.955 1.00 95.12 191 LEU A C 1
ATOM 1403 O O . LEU A 1 191 ? 7.940 -2.202 6.890 1.00 95.12 191 LEU A O 1
ATOM 1407 N N . ARG A 1 192 ? 7.676 -0.072 7.559 1.00 93.88 192 ARG A N 1
ATOM 1408 C CA . ARG A 1 192 ? 8.975 0.012 8.232 1.00 93.88 192 ARG A CA 1
ATOM 1409 C C . ARG A 1 192 ? 9.135 -1.111 9.250 1.00 93.88 192 ARG A C 1
ATOM 1411 O O . ARG A 1 192 ? 10.210 -1.689 9.327 1.00 93.88 192 ARG A O 1
ATOM 1418 N N . THR A 1 193 ? 8.106 -1.376 10.051 1.00 90.94 193 THR A N 1
ATOM 1419 C CA . THR A 1 193 ? 8.135 -2.413 11.089 1.00 90.94 193 THR A CA 1
ATOM 1420 C C . THR A 1 193 ? 8.156 -3.809 10.482 1.00 90.94 193 THR A C 1
ATOM 1422 O O . THR A 1 193 ? 8.926 -4.637 10.949 1.00 90.94 193 THR A O 1
ATOM 1425 N N . ALA A 1 194 ? 7.393 -4.054 9.417 1.00 90.50 194 ALA A N 1
ATOM 1426 C CA . ALA A 1 194 ? 7.392 -5.336 8.717 1.00 90.50 194 ALA A CA 1
ATOM 1427 C C . ALA A 1 194 ? 8.741 -5.657 8.048 1.00 90.50 194 ALA A C 1
ATOM 1429 O O . ALA A 1 194 ? 9.143 -6.813 7.980 1.00 90.50 194 ALA A O 1
ATOM 1430 N N . LEU A 1 195 ? 9.472 -4.629 7.607 1.00 91.75 195 LEU A N 1
ATOM 1431 C CA . LEU A 1 195 ? 10.825 -4.765 7.063 1.00 91.75 195 LEU A CA 1
ATOM 1432 C C . LEU A 1 195 ? 11.924 -4.747 8.140 1.00 91.75 195 LEU A C 1
ATOM 1434 O O . LEU A 1 195 ? 13.105 -4.826 7.799 1.00 91.75 195 LEU A O 1
ATOM 1438 N N . ARG A 1 196 ? 11.587 -4.621 9.436 1.00 84.56 196 ARG A N 1
ATOM 1439 C CA . ARG A 1 196 ? 12.592 -4.735 10.503 1.00 84.56 196 ARG A CA 1
ATOM 1440 C C . ARG A 1 196 ? 12.995 -6.199 10.659 1.00 84.56 196 ARG A C 1
ATOM 1442 O O . ARG A 1 196 ? 12.222 -7.003 11.163 1.00 84.56 196 ARG A O 1
ATOM 1449 N N . GLY A 1 197 ? 14.249 -6.493 10.338 1.00 70.94 197 GLY A N 1
ATOM 1450 C CA . GLY A 1 197 ? 14.874 -7.787 10.610 1.00 70.94 197 GLY A CA 1
ATOM 1451 C C . GLY A 1 197 ? 15.395 -8.458 9.348 1.00 70.94 197 GLY A C 1
ATOM 1452 O O . GLY A 1 197 ? 14.920 -8.206 8.246 1.00 70.94 197 GLY A O 1
ATOM 1453 N N . LEU A 1 198 ? 16.406 -9.309 9.517 1.00 75.50 198 LEU A N 1
ATOM 1454 C CA . LEU A 1 198 ? 16.905 -10.134 8.424 1.00 75.50 198 LEU A CA 1
ATOM 1455 C C . LEU A 1 198 ? 15.909 -11.272 8.132 1.00 75.50 198 LEU A C 1
ATOM 1457 O O . LEU A 1 198 ? 15.303 -11.784 9.071 1.00 75.50 198 LEU A O 1
ATOM 1461 N N . PRO A 1 199 ? 15.763 -11.691 6.864 1.00 85.12 199 PRO A N 1
ATOM 1462 C CA . PRO A 1 199 ? 16.522 -11.228 5.700 1.00 85.12 199 PRO A CA 1
ATOM 1463 C C . PRO A 1 199 ? 15.851 -10.072 4.925 1.00 85.12 199 PRO A C 1
ATOM 1465 O O . PRO A 1 199 ? 16.358 -9.679 3.872 1.00 85.12 199 PRO A O 1
ATOM 1468 N N . HIS A 1 200 ? 14.736 -9.521 5.420 1.00 94.12 200 HIS A N 1
ATOM 1469 C CA . HIS A 1 200 ? 14.021 -8.413 4.780 1.00 94.12 200 HIS A CA 1
ATOM 1470 C C . HIS A 1 200 ? 14.854 -7.131 4.733 1.00 94.12 200 HIS A C 1
ATOM 1472 O O . HIS A 1 200 ? 15.746 -6.910 5.557 1.00 94.12 200 HIS A O 1
ATOM 1478 N N . ARG A 1 201 ? 14.597 -6.284 3.729 1.00 94.31 201 ARG A N 1
ATOM 1479 C CA . ARG A 1 201 ? 15.396 -5.070 3.546 1.00 94.31 201 ARG A CA 1
ATOM 1480 C C . ARG A 1 201 ? 14.643 -3.931 2.877 1.00 94.31 201 ARG A C 1
ATOM 1482 O O . ARG A 1 201 ? 13.907 -4.148 1.920 1.00 94.31 201 ARG A O 1
ATOM 1489 N N . TRP A 1 202 ? 14.920 -2.709 3.326 1.00 97.12 202 TRP A N 1
ATOM 1490 C CA . TRP A 1 202 ? 14.634 -1.492 2.570 1.00 97.12 202 TRP A CA 1
ATOM 1491 C C . TRP A 1 202 ? 15.910 -1.030 1.865 1.00 97.12 202 TRP A C 1
ATOM 1493 O O . TRP A 1 202 ? 16.839 -0.553 2.507 1.00 97.12 202 TRP A O 1
ATOM 1503 N N . VAL A 1 203 ? 15.966 -1.209 0.551 1.00 96.94 203 VAL A N 1
ATOM 1504 C CA . VAL A 1 203 ? 17.075 -0.837 -0.327 1.00 96.94 203 VAL A CA 1
ATOM 1505 C C . VAL A 1 203 ? 16.784 0.532 -0.934 1.00 96.94 203 VAL A C 1
ATOM 1507 O O . VAL A 1 203 ? 15.908 0.689 -1.777 1.00 96.94 203 VAL A O 1
ATOM 1510 N N . VAL A 1 204 ? 17.545 1.539 -0.543 1.00 96.94 204 VAL A N 1
ATOM 1511 C CA . VAL A 1 204 ? 17.512 2.841 -1.198 1.00 96.94 204 VAL A CA 1
ATOM 1512 C C . VAL A 1 204 ? 18.493 2.819 -2.362 1.00 96.94 204 VAL A C 1
ATOM 1514 O O . VAL A 1 204 ? 19.679 2.534 -2.182 1.00 96.94 204 VAL A O 1
ATOM 1517 N N . ARG A 1 205 ? 17.992 3.110 -3.565 1.00 95.69 205 ARG A N 1
ATOM 1518 C CA . ARG A 1 205 ? 18.801 3.299 -4.771 1.00 95.69 205 ARG A CA 1
ATOM 1519 C C . ARG A 1 205 ? 18.971 4.783 -5.033 1.00 95.69 205 ARG A C 1
ATOM 1521 O O . ARG A 1 205 ? 18.043 5.449 -5.479 1.00 95.69 205 ARG A O 1
ATOM 1528 N N . ASP A 1 206 ? 20.177 5.267 -4.792 1.00 93.50 206 ASP A N 1
ATOM 1529 C CA . ASP A 1 206 ? 20.585 6.641 -5.045 1.00 93.50 206 ASP A CA 1
ATOM 1530 C C . ASP A 1 206 ? 21.625 6.651 -6.172 1.00 93.50 206 ASP A C 1
ATOM 1532 O O . ASP A 1 206 ? 22.646 5.969 -6.094 1.00 93.50 206 ASP A O 1
ATOM 1536 N N . GLU A 1 207 ? 21.377 7.405 -7.241 1.00 89.25 207 GLU A N 1
ATOM 1537 C CA . GLU A 1 207 ? 22.282 7.457 -8.398 1.00 89.25 207 GLU A CA 1
ATOM 1538 C C . GLU A 1 207 ? 23.658 8.040 -8.052 1.00 89.25 207 GLU A C 1
ATOM 1540 O O . GLU A 1 207 ? 24.657 7.675 -8.666 1.00 89.25 207 GLU A O 1
ATOM 1545 N N . ARG A 1 208 ? 23.733 8.911 -7.039 1.00 88.69 208 ARG A N 1
ATOM 1546 C CA . ARG A 1 208 ? 24.975 9.570 -6.611 1.00 88.69 208 ARG A CA 1
ATOM 1547 C C . ARG A 1 208 ? 25.679 8.788 -5.508 1.00 88.69 208 ARG A C 1
ATOM 1549 O O . ARG A 1 208 ? 26.901 8.837 -5.406 1.00 88.69 208 ARG A O 1
ATOM 1556 N N . ARG A 1 209 ? 24.915 8.104 -4.650 1.00 87.06 209 ARG A N 1
ATOM 1557 C CA . ARG A 1 209 ? 25.418 7.463 -3.415 1.00 87.06 209 ARG A CA 1
ATOM 1558 C C . ARG A 1 209 ? 25.418 5.933 -3.464 1.00 87.06 209 ARG A C 1
ATOM 1560 O O . ARG A 1 209 ? 25.934 5.288 -2.549 1.00 87.06 209 ARG A O 1
ATOM 1567 N N . GLY A 1 210 ? 24.893 5.352 -4.538 1.00 92.38 210 GLY A N 1
ATOM 1568 C CA . GLY A 1 210 ? 24.771 3.914 -4.733 1.00 92.38 210 GLY A CA 1
ATOM 1569 C C . GLY A 1 210 ? 23.608 3.305 -3.950 1.00 92.38 210 GLY A C 1
ATOM 1570 O O . GLY A 1 210 ? 22.601 3.952 -3.666 1.00 92.38 210 GLY A O 1
ATOM 1571 N N . LEU A 1 211 ? 23.747 2.022 -3.620 1.00 95.69 211 LEU A N 1
ATOM 1572 C CA . LEU A 1 211 ? 22.732 1.248 -2.911 1.00 95.69 211 LEU A CA 1
ATOM 1573 C C . LEU A 1 211 ? 23.044 1.215 -1.416 1.00 95.69 211 LEU A C 1
ATOM 1575 O O . LEU A 1 211 ? 24.175 0.916 -1.022 1.00 95.69 211 LEU A O 1
ATOM 1579 N N . TYR A 1 212 ? 22.047 1.468 -0.577 1.00 95.94 212 TYR A N 1
ATOM 1580 C CA . TYR A 1 212 ? 22.186 1.346 0.871 1.00 95.94 212 TYR A CA 1
ATOM 1581 C C . TYR A 1 212 ? 20.877 0.947 1.538 1.00 95.94 212 TYR A C 1
ATOM 1583 O O . TYR A 1 212 ? 19.799 1.052 0.965 1.00 95.94 212 TYR A O 1
ATOM 1591 N N . ASP A 1 213 ? 20.978 0.448 2.757 1.00 94.81 213 ASP A N 1
ATOM 1592 C CA . ASP A 1 213 ? 19.845 0.079 3.580 1.00 94.81 213 ASP A CA 1
ATOM 1593 C C . ASP A 1 213 ? 19.230 1.329 4.219 1.00 94.81 213 ASP A C 1
ATOM 1595 O O . ASP A 1 213 ? 19.904 2.042 4.960 1.00 94.81 213 ASP A O 1
ATOM 1599 N N . GLY A 1 214 ? 17.958 1.614 3.952 1.00 93.81 214 GLY A N 1
ATOM 1600 C CA . GLY A 1 214 ? 17.305 2.829 4.445 1.00 93.81 214 GLY A CA 1
ATOM 1601 C C . GLY A 1 214 ? 17.021 2.835 5.954 1.00 93.81 214 GLY A C 1
ATOM 1602 O O . GLY A 1 214 ? 16.705 3.885 6.510 1.00 93.81 214 GLY A O 1
ATOM 1603 N N . LEU A 1 215 ? 17.131 1.689 6.643 1.00 91.12 215 LEU A N 1
ATOM 16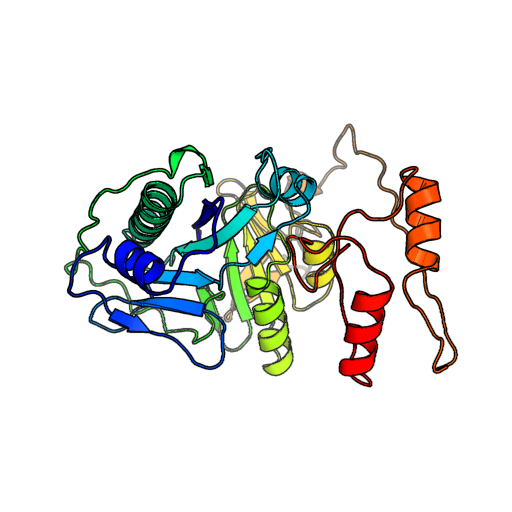04 C CA . LEU A 1 215 ? 16.939 1.601 8.096 1.00 91.12 215 LEU A CA 1
ATOM 1605 C C . LEU A 1 215 ? 18.253 1.725 8.870 1.00 91.12 215 LEU A C 1
ATOM 1607 O O . LEU A 1 215 ? 18.257 2.295 9.959 1.00 91.12 215 LEU A O 1
ATOM 1611 N N . SER A 1 216 ? 19.338 1.172 8.329 1.00 90.75 216 SER A N 1
ATOM 1612 C CA . SER A 1 216 ? 20.641 1.075 9.003 1.00 90.75 216 SER A CA 1
ATOM 1613 C C . SER A 1 216 ? 21.743 1.929 8.378 1.00 90.75 216 SER A C 1
ATOM 1615 O O . SER A 1 216 ? 22.767 2.154 9.015 1.00 90.75 216 SER A O 1
ATOM 1617 N N . GLY A 1 217 ? 21.572 2.385 7.137 1.00 92.38 217 GLY A N 1
ATOM 1618 C CA . GLY A 1 217 ? 22.588 3.117 6.382 1.00 92.38 217 GLY A CA 1
ATOM 1619 C C . GLY A 1 217 ? 23.689 2.252 5.779 1.00 92.38 217 GLY A C 1
ATOM 1620 O O . GLY A 1 217 ? 24.577 2.781 5.113 1.00 92.38 217 GLY A O 1
ATOM 1621 N N . VAL A 1 218 ? 23.662 0.936 5.993 1.00 94.19 218 VAL A N 1
ATOM 1622 C CA . VAL A 1 218 ? 24.681 0.014 5.477 1.00 94.19 218 VAL A CA 1
ATOM 1623 C C . VAL A 1 218 ? 24.645 -0.008 3.950 1.00 94.19 218 VAL A C 1
ATOM 1625 O O . VAL A 1 218 ? 23.595 -0.246 3.362 1.00 94.19 218 VAL A O 1
ATOM 1628 N N . ARG A 1 219 ? 25.789 0.211 3.295 1.00 95.75 219 ARG A N 1
ATOM 1629 C CA . ARG A 1 219 ? 25.950 0.079 1.842 1.00 95.75 219 ARG A CA 1
ATOM 1630 C C . ARG A 1 219 ? 25.667 -1.352 1.416 1.00 95.75 219 ARG A C 1
ATOM 1632 O O . ARG A 1 219 ? 26.030 -2.308 2.103 1.00 95.75 219 ARG A O 1
ATOM 1639 N N . LEU A 1 220 ? 25.024 -1.490 0.266 1.00 95.50 220 LEU A N 1
ATOM 1640 C CA . LEU A 1 220 ? 24.565 -2.765 -0.255 1.00 95.50 220 LEU A CA 1
ATOM 1641 C C . LEU A 1 220 ? 25.173 -3.047 -1.618 1.00 95.50 220 LEU A C 1
ATOM 1643 O O . LEU A 1 220 ? 25.464 -2.145 -2.401 1.00 95.50 220 LEU A O 1
ATOM 1647 N N . ARG A 1 221 ? 25.278 -4.334 -1.921 1.00 94.94 221 ARG A N 1
ATOM 1648 C CA . ARG A 1 221 ? 25.611 -4.845 -3.246 1.00 94.94 221 ARG A CA 1
ATOM 1649 C C . ARG A 1 221 ? 24.671 -5.980 -3.606 1.00 94.94 221 ARG A C 1
ATOM 1651 O O . ARG A 1 221 ? 24.279 -6.772 -2.748 1.00 94.94 221 ARG A O 1
ATOM 1658 N N . TRP A 1 222 ? 24.325 -6.066 -4.882 1.00 94.81 222 TRP A N 1
ATOM 1659 C CA . TRP A 1 222 ? 23.632 -7.227 -5.419 1.00 94.81 222 TRP A CA 1
ATOM 1660 C C . TRP A 1 222 ? 24.640 -8.350 -5.655 1.00 94.81 222 TRP A C 1
ATOM 1662 O O . TRP A 1 222 ? 25.592 -8.178 -6.415 1.00 94.81 222 TRP A O 1
ATOM 1672 N N . ARG A 1 223 ? 24.455 -9.503 -5.008 1.00 92.94 223 ARG A N 1
ATOM 1673 C CA . ARG A 1 223 ? 25.287 -10.689 -5.245 1.00 92.94 223 ARG A CA 1
ATOM 1674 C C . ARG A 1 223 ? 24.486 -11.951 -4.971 1.00 92.94 223 ARG A C 1
ATOM 1676 O O . ARG A 1 223 ? 23.869 -12.074 -3.920 1.00 92.94 223 ARG A O 1
ATOM 1683 N N . GLY A 1 224 ? 24.526 -12.908 -5.898 1.00 90.75 224 GLY A N 1
ATOM 1684 C CA . GLY A 1 224 ? 23.862 -14.203 -5.712 1.00 90.75 224 GLY A CA 1
ATOM 1685 C C . GLY A 1 224 ? 22.343 -14.093 -5.544 1.00 90.75 224 GLY A C 1
ATOM 1686 O O . GLY A 1 224 ? 21.767 -14.824 -4.743 1.00 90.75 224 GLY A O 1
ATOM 1687 N N . GLY A 1 225 ? 21.710 -13.152 -6.254 1.00 93.12 225 GLY A N 1
ATOM 1688 C CA . GLY A 1 225 ? 20.254 -13.001 -6.268 1.00 93.12 225 GLY A CA 1
ATOM 1689 C C . GLY A 1 225 ? 19.655 -12.257 -5.070 1.00 93.12 225 GLY A C 1
ATOM 1690 O O . GLY A 1 225 ? 18.453 -12.367 -4.848 1.00 93.12 225 GLY A O 1
ATOM 1691 N N . ILE A 1 226 ? 20.460 -11.551 -4.273 1.00 95.56 226 ILE A N 1
ATOM 1692 C CA . ILE A 1 226 ? 19.997 -10.815 -3.091 1.00 95.56 226 ILE A CA 1
ATOM 1693 C C . ILE A 1 226 ? 20.855 -9.562 -2.857 1.00 95.56 226 ILE A C 1
ATOM 1695 O O . ILE A 1 226 ? 22.063 -9.562 -3.116 1.00 95.56 226 ILE A O 1
ATOM 1699 N N . PHE A 1 227 ? 20.251 -8.490 -2.339 1.00 95.31 227 PHE A N 1
ATOM 1700 C CA . PHE A 1 227 ? 20.980 -7.343 -1.798 1.00 95.31 227 PHE A CA 1
ATOM 1701 C C . PHE A 1 227 ? 21.529 -7.676 -0.406 1.00 95.31 227 PHE A C 1
ATOM 1703 O O . PHE A 1 227 ? 20.773 -7.874 0.550 1.00 95.31 227 PHE A O 1
ATOM 1710 N N . GLY A 1 228 ? 22.854 -7.726 -0.293 1.00 94.00 228 GLY A N 1
ATOM 1711 C CA . GLY A 1 228 ? 23.576 -7.966 0.955 1.00 94.00 228 GLY A CA 1
ATOM 1712 C C . GLY A 1 228 ? 24.520 -6.814 1.304 1.00 94.00 228 GLY A C 1
ATOM 1713 O O . GLY A 1 228 ? 24.772 -5.959 0.452 1.00 94.00 228 GLY A O 1
ATOM 1714 N N . PRO A 1 229 ? 25.051 -6.780 2.540 1.00 93.88 229 PRO A N 1
ATOM 1715 C CA . PRO A 1 229 ? 25.998 -5.751 2.950 1.00 93.88 229 PRO A CA 1
ATOM 1716 C C . PRO A 1 229 ? 27.253 -5.767 2.066 1.00 93.88 229 PRO A C 1
ATOM 1718 O O . PRO A 1 229 ? 27.805 -6.826 1.737 1.00 93.88 229 PRO A O 1
ATOM 1721 N N . ASP A 1 230 ? 27.707 -4.576 1.688 1.00 93.62 230 ASP A N 1
ATOM 1722 C CA . ASP A 1 230 ? 28.992 -4.379 1.030 1.00 93.62 230 ASP A CA 1
ATOM 1723 C C . ASP A 1 230 ? 30.095 -4.305 2.089 1.00 93.62 230 ASP A C 1
ATOM 1725 O O . ASP A 1 230 ? 30.374 -3.257 2.678 1.00 93.62 230 ASP A O 1
ATOM 1729 N N . LEU A 1 231 ? 30.648 -5.479 2.391 1.00 92.88 231 LEU A N 1
ATOM 1730 C CA . LEU A 1 231 ? 31.714 -5.644 3.370 1.00 92.88 231 LEU A CA 1
ATOM 1731 C C . LEU A 1 231 ? 33.056 -5.226 2.766 1.00 92.88 231 LEU A C 1
ATOM 1733 O O . LEU A 1 231 ? 33.356 -5.595 1.626 1.00 92.88 231 LEU A O 1
ATOM 1737 N N . ASP A 1 232 ? 33.851 -4.490 3.540 1.00 89.88 232 ASP A N 1
ATOM 1738 C CA . ASP A 1 232 ? 35.235 -4.161 3.198 1.00 89.88 232 ASP A CA 1
ATOM 1739 C C . ASP A 1 232 ? 36.177 -5.380 3.316 1.00 89.88 232 ASP A C 1
ATOM 1741 O O . ASP A 1 232 ? 35.762 -6.492 3.654 1.00 89.88 232 ASP A O 1
ATOM 1745 N N . ALA A 1 233 ? 37.471 -5.178 3.045 1.00 87.94 233 ALA A N 1
ATOM 1746 C CA . ALA A 1 233 ? 38.488 -6.232 3.120 1.00 87.94 233 ALA A CA 1
ATOM 1747 C C . ALA A 1 233 ? 38.645 -6.855 4.523 1.00 87.94 233 ALA A C 1
ATOM 1749 O O . ALA A 1 233 ? 39.198 -7.943 4.650 1.00 87.94 233 ALA A O 1
ATOM 1750 N N . ARG A 1 234 ? 38.163 -6.178 5.573 1.00 89.62 234 ARG A N 1
ATOM 1751 C CA . ARG A 1 234 ? 38.181 -6.644 6.967 1.00 89.62 234 ARG A CA 1
ATOM 1752 C C . ARG A 1 234 ? 36.853 -7.287 7.377 1.00 89.62 234 ARG A C 1
ATOM 1754 O O . ARG A 1 234 ? 36.704 -7.687 8.527 1.00 89.62 234 ARG A O 1
ATOM 1761 N N . GLY A 1 235 ? 35.888 -7.383 6.461 1.00 89.38 235 GLY A N 1
ATOM 1762 C CA . GLY A 1 235 ? 34.559 -7.922 6.731 1.00 89.38 235 GLY A CA 1
ATOM 1763 C C . GLY A 1 235 ? 33.609 -6.934 7.413 1.00 89.38 235 GLY A C 1
ATOM 1764 O O . GLY A 1 235 ? 32.540 -7.351 7.857 1.00 89.38 235 GLY A O 1
ATOM 1765 N N . ALA A 1 236 ? 33.953 -5.645 7.502 1.00 89.56 236 ALA A N 1
ATOM 1766 C CA . ALA A 1 236 ? 33.117 -4.636 8.144 1.00 89.56 236 ALA A CA 1
ATOM 1767 C C . ALA A 1 236 ? 32.120 -4.008 7.159 1.00 89.56 236 ALA A C 1
ATOM 1769 O O . ALA A 1 236 ? 32.440 -3.726 6.002 1.00 89.56 236 ALA A O 1
ATOM 1770 N N . ALA A 1 237 ? 30.892 -3.774 7.628 1.00 91.12 237 ALA A N 1
ATOM 1771 C CA . ALA A 1 237 ? 29.858 -3.101 6.851 1.00 91.12 237 ALA A CA 1
ATOM 1772 C C . ALA A 1 237 ? 30.159 -1.601 6.723 1.00 91.12 237 ALA A C 1
ATOM 1774 O O . ALA A 1 237 ? 30.383 -0.911 7.716 1.00 91.12 237 ALA A O 1
ATOM 1775 N N . GLN A 1 238 ? 30.119 -1.082 5.498 1.00 91.31 238 GLN A N 1
ATOM 1776 C CA . GLN A 1 238 ? 30.344 0.339 5.237 1.00 91.31 238 GLN A CA 1
ATOM 1777 C C . GLN A 1 238 ? 29.039 1.131 5.357 1.00 91.31 238 GLN A C 1
ATOM 1779 O O . GLN A 1 238 ? 28.012 0.693 4.847 1.00 91.31 238 GLN A O 1
ATOM 1784 N N . LEU A 1 239 ? 29.074 2.324 5.954 1.00 92.88 239 LEU A N 1
ATOM 1785 C CA . LEU A 1 239 ? 27.919 3.229 5.994 1.00 92.88 239 LEU A CA 1
ATOM 1786 C C . LEU A 1 239 ? 27.900 4.184 4.793 1.00 92.88 239 LEU A C 1
ATOM 1788 O O . LEU A 1 239 ? 28.930 4.752 4.398 1.00 92.88 239 LEU A O 1
ATOM 1792 N N . ALA A 1 240 ? 26.707 4.386 4.238 1.00 91.81 240 ALA A N 1
ATOM 1793 C CA . ALA A 1 240 ? 26.424 5.432 3.271 1.00 91.81 240 ALA A CA 1
ATOM 1794 C C . ALA A 1 240 ? 26.613 6.814 3.911 1.00 91.81 240 ALA A C 1
ATOM 1796 O O . ALA A 1 240 ? 26.346 7.002 5.096 1.00 91.81 240 ALA A O 1
ATOM 1797 N N . GLU A 1 241 ? 27.063 7.781 3.112 1.00 88.44 241 GLU A N 1
ATOM 1798 C CA . GLU A 1 241 ? 27.360 9.153 3.547 1.00 88.44 241 GLU A CA 1
ATOM 1799 C C . GLU A 1 241 ? 26.281 9.785 4.454 1.00 88.44 241 GLU A C 1
ATOM 1801 O O . GLU A 1 241 ? 26.655 10.201 5.552 1.00 88.44 241 GLU A O 1
ATOM 1806 N N . PRO A 1 242 ? 24.970 9.748 4.123 1.00 84.00 242 PRO A N 1
ATOM 1807 C CA . PRO A 1 242 ? 23.937 10.359 4.970 1.00 84.00 242 PRO A CA 1
ATOM 1808 C C . PRO A 1 242 ? 23.765 9.723 6.359 1.00 84.00 242 PRO A C 1
ATOM 1810 O O . PRO A 1 242 ? 23.075 10.293 7.197 1.00 84.00 242 PRO A O 1
ATOM 1813 N N . PHE A 1 243 ? 24.370 8.562 6.616 1.00 87.38 243 PHE A N 1
ATOM 1814 C CA . PHE A 1 243 ? 24.309 7.860 7.902 1.00 87.38 243 PHE A CA 1
ATOM 1815 C C . PHE A 1 243 ? 25.618 7.947 8.698 1.00 87.38 243 PHE A C 1
ATOM 1817 O O . PHE A 1 243 ? 25.715 7.369 9.779 1.00 87.38 243 PHE A O 1
ATOM 1824 N N . ARG A 1 244 ? 26.638 8.653 8.189 1.00 86.38 244 ARG A N 1
ATOM 1825 C CA . ARG A 1 244 ? 27.929 8.808 8.885 1.00 86.38 244 ARG A CA 1
ATOM 1826 C C . ARG A 1 244 ? 27.887 9.834 10.011 1.00 86.38 244 ARG A C 1
ATOM 1828 O O . ARG A 1 244 ? 28.708 9.757 10.919 1.00 86.38 244 ARG A O 1
ATOM 1835 N N . ALA A 1 245 ? 26.957 10.780 9.946 1.00 79.50 245 ALA A N 1
ATOM 1836 C CA . ALA A 1 245 ? 26.780 11.816 10.950 1.00 79.50 245 ALA A CA 1
ATOM 1837 C C . ALA A 1 245 ? 25.302 11.924 11.353 1.00 79.50 245 ALA A C 1
ATOM 1839 O O . ALA A 1 245 ? 24.421 11.691 10.521 1.00 79.50 245 ALA A O 1
ATOM 1840 N N . PRO A 1 246 ? 25.006 12.294 12.611 1.00 72.44 246 PRO A N 1
ATOM 1841 C CA . PRO A 1 246 ? 23.649 12.623 13.019 1.00 72.44 246 PRO A CA 1
ATOM 1842 C C . PRO A 1 246 ? 23.088 13.766 12.166 1.00 72.44 246 PRO A C 1
ATOM 1844 O O . PRO A 1 246 ? 23.766 14.763 11.921 1.00 72.44 246 PRO A O 1
ATOM 1847 N N . VAL A 1 247 ? 21.830 13.645 11.750 1.00 70.94 247 VAL A N 1
ATOM 1848 C CA . VAL A 1 247 ? 21.142 14.714 11.020 1.00 70.94 247 VAL A CA 1
ATOM 1849 C C . VAL A 1 247 ? 20.842 15.863 11.987 1.00 70.94 247 VAL A C 1
ATOM 1851 O O . VAL A 1 247 ? 20.128 15.684 12.977 1.00 70.94 247 VAL A O 1
ATOM 1854 N N . ALA A 1 248 ? 21.380 17.051 11.704 1.00 65.12 248 ALA A N 1
ATOM 1855 C CA . ALA A 1 248 ? 21.070 18.263 12.456 1.00 65.12 248 ALA A CA 1
ATOM 1856 C C . ALA A 1 248 ? 19.561 18.570 12.380 1.00 65.12 248 ALA A C 1
ATOM 1858 O O . ALA A 1 248 ? 18.960 18.488 11.311 1.00 65.12 248 ALA A O 1
ATOM 1859 N N . GLY A 1 249 ? 18.936 18.904 13.515 1.00 66.88 249 GLY A N 1
ATOM 1860 C CA . GLY A 1 249 ? 17.484 19.127 13.586 1.00 66.88 249 GLY A CA 1
ATOM 1861 C C . GLY A 1 249 ? 16.640 17.849 13.674 1.00 66.88 249 GLY A C 1
ATOM 1862 O O . GLY A 1 249 ? 15.450 17.883 13.364 1.00 66.88 249 GLY A O 1
ATOM 1863 N N . ALA A 1 250 ? 17.231 16.720 14.089 1.00 65.62 250 ALA A N 1
ATOM 1864 C CA . ALA A 1 250 ? 16.510 15.465 14.284 1.00 65.62 250 ALA A CA 1
ATOM 1865 C C . ALA A 1 250 ? 15.266 15.643 15.177 1.00 65.62 250 ALA A C 1
ATOM 1867 O O . ALA A 1 250 ? 15.334 16.129 16.308 1.00 65.62 250 ALA A O 1
ATOM 1868 N N . VAL A 1 251 ? 14.118 15.213 14.656 1.00 71.62 251 VAL A N 1
ATOM 1869 C CA . VAL A 1 251 ? 12.843 15.231 15.376 1.00 71.62 251 VAL A CA 1
ATOM 1870 C C . VAL A 1 251 ? 12.877 14.170 16.477 1.00 71.62 251 VAL A C 1
ATOM 1872 O O . VAL A 1 251 ? 13.315 13.040 16.254 1.00 71.62 251 VAL A O 1
ATOM 1875 N N . ARG A 1 252 ? 12.387 14.508 17.674 1.00 75.56 252 ARG A N 1
ATOM 1876 C CA . ARG A 1 252 ? 12.196 13.523 18.748 1.00 75.56 252 ARG A CA 1
ATOM 1877 C C . ARG A 1 252 ? 11.056 12.581 18.364 1.00 75.56 252 ARG A C 1
ATOM 1879 O O . ARG A 1 252 ? 9.928 13.025 18.174 1.00 75.56 252 ARG A O 1
ATOM 1886 N N . GLN A 1 253 ? 11.346 11.288 18.272 1.00 78.69 253 GLN A N 1
ATOM 1887 C CA . GLN A 1 253 ? 10.343 10.256 18.022 1.00 78.69 253 GLN A CA 1
ATOM 1888 C C . GLN A 1 253 ? 9.992 9.539 19.331 1.00 78.69 253 GLN A C 1
ATOM 1890 O O . GLN A 1 253 ? 10.881 9.068 20.036 1.00 78.69 253 GLN A O 1
ATOM 1895 N N . LEU A 1 254 ? 8.697 9.411 19.628 1.00 84.44 254 LEU A N 1
ATOM 1896 C CA . LEU A 1 254 ? 8.190 8.534 20.683 1.00 84.44 254 LEU A CA 1
ATOM 1897 C C . LEU A 1 254 ? 7.696 7.229 20.050 1.00 84.44 254 LEU A C 1
ATOM 1899 O O . LEU A 1 254 ? 6.839 7.254 19.168 1.00 84.44 254 LEU A O 1
ATOM 1903 N N . VAL A 1 255 ? 8.229 6.092 20.497 1.00 85.44 255 VAL A N 1
ATOM 1904 C CA . VAL A 1 255 ? 7.749 4.757 20.115 1.00 85.44 255 VAL A CA 1
ATOM 1905 C C . VAL A 1 255 ? 7.232 4.072 21.369 1.00 85.44 255 VAL A C 1
ATOM 1907 O O . VAL A 1 255 ? 7.954 3.963 22.356 1.00 85.44 255 VAL A O 1
ATOM 1910 N N . LEU A 1 256 ? 5.984 3.613 21.327 1.00 87.81 256 LEU A N 1
ATOM 1911 C CA . LEU A 1 256 ? 5.348 2.907 22.433 1.00 87.81 256 LEU A CA 1
ATOM 1912 C C . LEU A 1 256 ? 4.993 1.494 21.994 1.00 87.81 256 LEU A C 1
ATOM 1914 O O . LEU A 1 256 ? 4.353 1.299 20.963 1.00 87.81 256 LEU A O 1
ATOM 1918 N N . GLN A 1 257 ? 5.377 0.519 22.809 1.00 90.62 257 GLN A N 1
ATOM 1919 C CA . GLN A 1 257 ? 4.962 -0.865 22.657 1.00 90.62 257 GLN A CA 1
ATOM 1920 C C . GLN A 1 257 ? 4.140 -1.252 23.882 1.00 90.62 257 GLN A C 1
ATOM 1922 O O . GLN A 1 257 ? 4.635 -1.234 25.006 1.00 90.62 257 GLN A O 1
ATOM 1927 N N . VAL A 1 258 ? 2.875 -1.596 23.658 1.00 90.81 258 VAL A N 1
ATOM 1928 C CA . VAL A 1 258 ? 1.943 -1.997 24.715 1.00 90.81 258 VAL A CA 1
ATOM 1929 C C . VAL A 1 258 ? 1.484 -3.417 24.436 1.00 90.81 258 VAL A C 1
ATOM 1931 O O . VAL A 1 258 ? 1.081 -3.739 23.319 1.00 90.81 258 VAL A O 1
ATOM 1934 N N . ARG A 1 259 ? 1.541 -4.276 25.455 1.00 94.19 259 ARG A N 1
ATOM 1935 C CA . ARG A 1 259 ? 1.055 -5.654 25.382 1.00 94.19 259 ARG A CA 1
ATOM 1936 C C . ARG A 1 259 ? -0.027 -5.857 26.427 1.00 94.19 259 ARG A C 1
ATOM 1938 O O . ARG A 1 259 ? 0.248 -5.770 27.619 1.00 94.19 259 ARG A O 1
ATOM 1945 N N . THR A 1 260 ? -1.233 -6.183 25.982 1.00 93.25 260 THR A N 1
ATOM 1946 C CA . THR A 1 260 ? -2.311 -6.643 26.859 1.00 93.25 260 THR A CA 1
ATOM 1947 C C . THR A 1 260 ? -2.500 -8.146 26.719 1.00 93.25 260 THR A C 1
ATOM 1949 O O . THR A 1 260 ? -2.270 -8.731 25.659 1.00 93.25 260 THR A O 1
ATOM 1952 N N . ARG A 1 261 ? -2.893 -8.792 27.815 1.00 93.38 261 ARG A N 1
ATOM 1953 C CA . ARG A 1 261 ? -3.322 -10.191 27.843 1.00 93.38 261 ARG A CA 1
ATOM 1954 C C . ARG A 1 261 ? -4.783 -10.216 28.264 1.00 93.38 261 ARG A C 1
ATOM 1956 O O . ARG A 1 261 ? -5.169 -9.477 29.163 1.00 93.38 261 ARG A O 1
ATOM 1963 N N . HIS A 1 262 ? -5.574 -11.046 27.599 1.00 90.56 262 HIS A N 1
ATOM 1964 C CA . HIS A 1 262 ? -7.005 -11.168 27.840 1.00 90.56 262 HIS A CA 1
ATOM 1965 C C . HIS A 1 262 ? -7.357 -12.634 28.062 1.00 90.56 262 HIS A C 1
ATOM 1967 O O . HIS A 1 262 ? -6.796 -13.506 27.396 1.00 90.56 262 HIS A O 1
ATOM 1973 N N . HIS A 1 263 ? -8.298 -12.893 28.967 1.00 90.25 263 HIS A N 1
ATOM 1974 C CA . HIS A 1 263 ? -8.943 -14.198 29.035 1.00 90.25 263 HIS A CA 1
ATOM 1975 C C . HIS A 1 263 ? -9.888 -14.364 27.831 1.00 90.25 263 HIS A C 1
ATOM 1977 O O . HIS A 1 263 ? -10.530 -13.383 27.437 1.00 90.25 263 HIS A O 1
ATOM 1983 N N . PRO A 1 264 ? -9.954 -15.561 27.218 1.00 84.56 264 PRO A N 1
ATOM 1984 C CA . PRO A 1 264 ? -10.819 -15.830 26.073 1.00 84.56 264 PRO A CA 1
ATOM 1985 C C . PRO A 1 264 ? -12.279 -15.948 26.529 1.00 84.56 264 PRO A C 1
ATOM 1987 O O . PRO A 1 264 ? -12.808 -17.040 26.699 1.00 84.56 264 PRO A O 1
ATOM 1990 N N . ASP A 1 265 ? -12.909 -14.800 26.759 1.00 90.19 265 ASP A N 1
ATOM 1991 C CA . ASP A 1 265 ? -14.303 -14.681 27.185 1.00 90.19 265 ASP A CA 1
ATOM 1992 C C . ASP A 1 265 ? -15.234 -14.327 26.008 1.00 90.19 265 ASP A C 1
ATOM 1994 O O . ASP A 1 265 ? -14.837 -13.632 25.061 1.00 90.19 265 ASP A O 1
ATOM 1998 N N . ALA A 1 266 ? -16.494 -14.773 26.067 1.00 87.44 266 ALA A N 1
ATOM 1999 C CA . ALA A 1 266 ? -17.495 -14.512 25.027 1.00 87.44 266 ALA A CA 1
ATOM 2000 C C . ALA A 1 266 ? -17.811 -13.011 24.867 1.00 87.44 266 ALA A C 1
ATOM 2002 O O . ALA A 1 266 ? -18.062 -12.545 23.750 1.00 87.44 266 ALA A O 1
ATOM 2003 N N . GLY A 1 267 ? -17.705 -12.232 25.945 1.00 92.44 267 GLY A N 1
ATOM 2004 C CA . GLY A 1 267 ? -17.835 -10.776 25.974 1.00 92.44 267 GLY A CA 1
ATOM 2005 C C . GLY A 1 267 ? -16.536 -10.010 25.700 1.00 92.44 267 GLY A C 1
ATOM 2006 O O . GLY A 1 267 ? -16.549 -8.778 25.717 1.00 92.44 267 GLY A O 1
ATOM 2007 N N . LEU A 1 268 ? -15.410 -10.690 25.430 1.00 94.12 268 LEU A N 1
ATOM 2008 C CA . LEU A 1 268 ? -14.132 -10.026 25.155 1.00 94.12 268 LEU A CA 1
ATOM 2009 C C . LEU A 1 268 ? -14.253 -9.044 23.982 1.00 94.12 268 LEU A C 1
ATOM 2011 O O . LEU A 1 268 ? -14.555 -9.450 22.864 1.00 94.12 268 LEU A O 1
ATOM 2015 N N . LEU A 1 269 ? -13.917 -7.776 24.229 1.00 96.00 269 LEU A N 1
ATOM 2016 C CA . LEU A 1 269 ? -13.857 -6.717 23.223 1.00 96.00 269 LEU A CA 1
ATOM 2017 C C . LEU A 1 269 ? -12.460 -6.084 23.189 1.00 96.00 269 LEU A C 1
ATOM 2019 O O . LEU A 1 269 ? -12.086 -5.305 24.074 1.00 96.00 269 LEU A O 1
ATOM 2023 N N . LEU A 1 270 ? -11.699 -6.387 22.140 1.00 95.00 270 LEU A N 1
ATOM 2024 C CA . LEU A 1 270 ? -10.333 -5.903 21.937 1.00 95.00 270 LEU A CA 1
ATOM 2025 C C . LEU A 1 270 ? -10.297 -4.395 21.614 1.00 95.00 270 LEU A C 1
ATOM 2027 O O . LEU A 1 270 ? -11.320 -3.746 21.391 1.00 95.00 270 LEU A O 1
ATOM 2031 N N . GLY A 1 271 ? -9.095 -3.812 21.630 1.00 94.38 271 GLY A N 1
ATOM 2032 C CA . GLY A 1 271 ? -8.847 -2.418 21.232 1.00 94.38 271 GLY A CA 1
ATOM 2033 C C . GLY A 1 271 ? -9.003 -1.363 22.336 1.00 94.38 271 GLY A C 1
ATOM 2034 O O . GLY A 1 271 ? -8.603 -0.224 22.128 1.00 94.38 271 GLY A O 1
ATOM 2035 N N . GLY A 1 272 ? -9.497 -1.716 23.529 1.00 95.56 272 GLY A N 1
ATOM 2036 C CA . GLY A 1 272 ? -9.681 -0.749 24.625 1.00 95.56 272 GLY A CA 1
ATOM 2037 C C . GLY A 1 272 ? -8.377 -0.085 25.094 1.00 95.56 272 GLY A C 1
ATOM 2038 O O . GLY A 1 272 ? -8.329 1.128 25.279 1.00 95.56 272 GLY A O 1
ATOM 2039 N N . ALA A 1 273 ? -7.290 -0.855 25.213 1.00 94.12 273 ALA A N 1
ATOM 2040 C CA . ALA A 1 273 ? -5.977 -0.295 25.539 1.00 94.12 273 ALA A CA 1
ATOM 2041 C C . ALA A 1 273 ? -5.445 0.627 24.432 1.00 94.12 273 ALA A C 1
ATOM 2043 O O . ALA A 1 273 ? -4.826 1.645 24.731 1.00 94.12 273 ALA A O 1
ATOM 2044 N N . LEU A 1 274 ? -5.731 0.311 23.164 1.00 93.88 274 LEU A N 1
ATOM 2045 C CA . LEU A 1 274 ? -5.338 1.155 22.038 1.00 93.88 274 LEU A CA 1
ATOM 2046 C C . LEU A 1 274 ? -6.089 2.490 22.059 1.00 93.88 274 LEU A C 1
ATOM 2048 O O . LEU A 1 274 ? -5.461 3.534 21.921 1.00 93.88 274 LEU A O 1
ATOM 2052 N N . GLU A 1 275 ? -7.400 2.475 22.321 1.00 96.31 275 GLU A N 1
ATOM 2053 C CA . GLU A 1 275 ? -8.186 3.703 22.505 1.00 96.31 275 GLU A CA 1
ATOM 2054 C C . GLU A 1 275 ? -7.655 4.565 23.650 1.00 96.31 275 GLU A C 1
ATOM 2056 O O . GLU A 1 275 ? -7.564 5.780 23.500 1.00 96.31 275 GLU A O 1
ATOM 2061 N N . ALA A 1 276 ? -7.297 3.956 24.784 1.00 96.19 276 ALA A N 1
ATOM 2062 C CA . ALA A 1 276 ? -6.752 4.686 25.925 1.00 96.19 276 ALA A CA 1
ATOM 2063 C C . ALA A 1 276 ? -5.427 5.383 25.571 1.00 96.19 276 ALA A C 1
ATOM 2065 O O . ALA A 1 276 ? -5.250 6.564 25.876 1.00 96.19 276 ALA A O 1
ATOM 2066 N N . VAL A 1 277 ? -4.527 4.680 24.875 1.00 95.00 277 VAL A N 1
ATOM 2067 C CA . VAL A 1 277 ? -3.253 5.239 24.398 1.00 95.00 277 VAL A CA 1
ATOM 2068 C C . VAL A 1 277 ? -3.494 6.375 23.402 1.00 95.00 277 VAL A C 1
ATOM 2070 O O . VAL A 1 277 ? -2.961 7.467 23.585 1.00 95.00 277 VAL A O 1
ATOM 2073 N N . PHE A 1 278 ? -4.333 6.163 22.385 1.00 94.69 278 PHE A N 1
ATOM 2074 C CA . PHE A 1 278 ? -4.630 7.182 21.376 1.00 94.69 278 PHE A CA 1
ATOM 2075 C C . PHE A 1 278 ? -5.274 8.425 21.986 1.00 94.69 278 PHE A C 1
ATOM 2077 O O . PHE A 1 278 ? -4.804 9.531 21.722 1.00 94.69 278 PHE A O 1
ATOM 2084 N N . ARG A 1 279 ? -6.269 8.266 22.868 1.00 96.50 279 ARG A N 1
ATOM 2085 C CA . ARG A 1 279 ? -6.905 9.404 23.548 1.00 96.50 279 ARG A CA 1
ATOM 2086 C C . ARG A 1 279 ? -5.896 10.187 24.374 1.00 96.50 279 ARG A C 1
ATOM 2088 O O . ARG A 1 279 ? -5.925 11.412 24.362 1.00 96.50 279 ARG A O 1
ATOM 2095 N N . ARG A 1 280 ? -4.971 9.502 25.051 1.00 95.94 280 ARG A N 1
ATOM 2096 C CA . ARG A 1 280 ? -3.947 10.165 25.865 1.00 95.94 280 ARG A CA 1
ATOM 2097 C C . ARG A 1 280 ? -2.925 10.938 25.031 1.00 95.94 280 ARG A C 1
ATOM 2099 O O . ARG A 1 280 ? -2.472 11.983 25.484 1.00 95.94 280 ARG A O 1
ATOM 2106 N N . LEU A 1 281 ? -2.545 10.427 23.861 1.00 93.12 281 LEU A N 1
ATOM 2107 C CA . LEU A 1 281 ? -1.485 11.018 23.032 1.00 93.12 281 LEU A CA 1
ATOM 2108 C C . LEU A 1 281 ? -1.997 12.017 21.993 1.00 93.12 281 LEU A C 1
ATOM 2110 O O . LEU A 1 281 ? -1.285 12.951 21.646 1.00 93.12 281 LEU A O 1
ATOM 2114 N N . THR A 1 282 ? -3.203 11.797 21.473 1.00 92.12 282 THR A N 1
ATOM 2115 C CA . THR A 1 282 ? -3.763 12.541 20.332 1.00 92.12 282 THR A CA 1
ATOM 2116 C C . THR A 1 282 ? -5.051 13.289 20.675 1.00 92.12 282 THR A C 1
ATOM 2118 O O . THR A 1 282 ? -5.539 14.065 19.861 1.00 92.12 282 THR A O 1
ATOM 2121 N N . GLY A 1 283 ? -5.624 13.056 21.861 1.00 96.69 283 GLY A N 1
ATOM 2122 C CA . GLY A 1 283 ? -6.908 13.625 22.282 1.00 96.69 283 GLY A CA 1
ATOM 2123 C C . GLY A 1 283 ? -8.141 12.884 21.750 1.00 96.69 283 GLY A C 1
ATOM 2124 O O . GLY A 1 283 ? -9.244 13.133 22.229 1.00 96.69 283 GLY A O 1
ATOM 2125 N N . ALA A 1 284 ? -7.983 11.941 20.816 1.00 96.06 284 ALA A N 1
ATOM 2126 C CA . ALA A 1 284 ? -9.085 11.199 20.204 1.00 96.06 284 ALA A CA 1
ATOM 2127 C C . ALA A 1 284 ? -8.813 9.688 20.161 1.00 96.06 284 ALA A C 1
ATOM 2129 O O . ALA A 1 284 ? -7.690 9.236 20.365 1.00 96.06 284 ALA A O 1
ATOM 2130 N N . ALA A 1 285 ? -9.854 8.889 19.914 1.00 95.38 285 ALA A N 1
ATOM 2131 C CA . ALA A 1 285 ? -9.679 7.484 19.541 1.00 95.38 285 ALA A CA 1
ATOM 2132 C C . ALA A 1 285 ? -9.072 7.384 18.122 1.00 95.38 285 ALA A C 1
ATOM 2134 O O . ALA A 1 285 ? -9.092 8.380 17.389 1.00 95.38 285 ALA A O 1
ATOM 2135 N N . PRO A 1 286 ? -8.557 6.212 17.704 1.00 95.19 286 PRO A N 1
ATOM 2136 C CA . PRO A 1 286 ? -8.164 6.021 16.315 1.00 95.19 286 PRO A CA 1
ATOM 2137 C C . PRO A 1 286 ? -9.311 6.348 15.359 1.00 95.19 286 PRO A C 1
ATOM 2139 O O . PRO A 1 286 ? -10.478 6.123 15.679 1.00 95.19 286 PRO A O 1
ATOM 2142 N N . GLN A 1 287 ? -8.981 6.875 14.183 1.00 94.81 287 GLN A N 1
ATOM 2143 C CA . GLN A 1 287 ? -9.990 7.200 13.172 1.00 94.81 287 GLN A CA 1
ATOM 2144 C C . GLN A 1 287 ? -10.311 5.996 12.288 1.00 94.81 287 GLN A C 1
ATOM 2146 O O . GLN A 1 287 ? -11.463 5.806 11.896 1.00 94.81 287 GLN A O 1
ATOM 2151 N N . GLY A 1 288 ? -9.297 5.181 11.990 1.00 94.94 288 GLY A N 1
ATOM 2152 C CA . GLY A 1 288 ? -9.392 4.098 11.028 1.00 94.94 288 GLY A CA 1
ATOM 2153 C C . GLY A 1 288 ? -8.692 2.825 11.470 1.00 94.94 288 GLY A C 1
ATOM 2154 O O . GLY A 1 288 ? -7.965 2.809 12.459 1.00 94.94 288 GLY A O 1
ATOM 2155 N N . TRP A 1 289 ? -8.947 1.743 10.745 1.00 95.69 289 TRP A N 1
ATOM 2156 C CA . TRP A 1 289 ? -8.201 0.499 10.848 1.00 95.69 289 TRP A CA 1
ATOM 2157 C C . TRP A 1 289 ? -8.234 -0.285 9.528 1.00 95.69 289 TRP A C 1
ATOM 2159 O O . TRP A 1 289 ? -9.080 -0.069 8.656 1.00 95.69 289 TRP A O 1
ATOM 2169 N N . GLY A 1 290 ? -7.308 -1.225 9.379 1.00 94.19 290 GLY A N 1
ATOM 2170 C CA . GLY A 1 290 ? -7.226 -2.135 8.238 1.00 94.19 290 GLY A CA 1
ATOM 2171 C C . GLY A 1 290 ? -6.293 -3.307 8.518 1.00 94.19 290 GLY A C 1
ATOM 2172 O O . GLY A 1 290 ? -5.627 -3.348 9.549 1.00 94.19 290 GLY A O 1
ATOM 2173 N N . THR A 1 291 ? -6.249 -4.280 7.611 1.00 92.19 291 THR A N 1
ATOM 2174 C CA . THR A 1 291 ? -5.215 -5.336 7.586 1.00 92.19 291 THR A CA 1
ATOM 2175 C C . THR A 1 291 ? -3.993 -4.934 6.755 1.00 92.19 291 THR A C 1
ATOM 2177 O O . THR A 1 291 ? -2.970 -5.614 6.797 1.00 92.19 291 THR A O 1
ATOM 2180 N N . ALA A 1 292 ? -4.118 -3.832 6.020 1.00 93.31 292 ALA A N 1
ATOM 2181 C CA . ALA A 1 292 ? -3.117 -3.162 5.213 1.00 93.31 292 ALA A CA 1
ATOM 2182 C C . ALA A 1 292 ? -3.492 -1.672 5.127 1.00 93.31 292 ALA A C 1
ATOM 2184 O O . ALA A 1 292 ? -4.601 -1.275 5.495 1.00 93.31 292 ALA A O 1
ATOM 2185 N N . GLU A 1 293 ? -2.569 -0.853 4.640 1.00 95.69 293 GLU A N 1
ATOM 2186 C CA . GLU A 1 293 ? -2.803 0.561 4.365 1.00 95.69 293 GLU A CA 1
ATOM 2187 C C . GLU A 1 293 ? -3.327 0.763 2.927 1.00 95.69 293 GLU A C 1
ATOM 2189 O O . GLU A 1 293 ? -2.821 0.101 2.018 1.00 95.69 293 GLU A O 1
ATOM 2194 N N . PRO A 1 294 ? -4.277 1.690 2.686 1.00 95.69 294 PRO A N 1
ATOM 2195 C CA . PRO A 1 294 ? -4.879 2.623 3.648 1.00 95.69 294 PRO A CA 1
ATOM 2196 C C . PRO A 1 294 ? -5.753 1.935 4.705 1.00 95.69 294 PRO A C 1
ATOM 2198 O O . PRO A 1 294 ? -6.528 1.031 4.402 1.00 95.69 294 PRO A O 1
ATOM 2201 N N . ALA A 1 295 ? -5.678 2.419 5.949 1.00 95.25 295 ALA A N 1
ATOM 2202 C CA . ALA A 1 295 ? -6.517 1.980 7.068 1.00 95.25 295 ALA A CA 1
ATOM 2203 C C . ALA A 1 295 ? -7.943 2.556 6.936 1.00 95.25 295 ALA A C 1
ATOM 2205 O O . ALA A 1 295 ? -8.419 3.338 7.759 1.00 95.25 295 ALA A O 1
ATOM 2206 N N . GLY A 1 296 ? -8.603 2.217 5.827 1.00 92.75 296 GLY A N 1
ATOM 2207 C CA . GLY A 1 296 ? -9.789 2.902 5.323 1.00 92.75 296 GLY A CA 1
ATOM 2208 C C . GLY A 1 296 ? -11.102 2.555 6.021 1.00 92.75 296 GLY A C 1
ATOM 2209 O O . GLY A 1 296 ? -12.103 3.223 5.754 1.00 92.75 296 GLY A O 1
ATOM 2210 N N . ASN A 1 297 ? -11.135 1.553 6.907 1.00 95.69 297 ASN A N 1
ATOM 2211 C CA . ASN A 1 297 ? -12.341 1.240 7.673 1.00 95.69 297 ASN A CA 1
ATOM 2212 C C . ASN A 1 297 ? -12.437 2.157 8.892 1.00 95.69 297 ASN A C 1
ATOM 2214 O O . ASN A 1 297 ? -11.443 2.288 9.599 1.00 95.69 297 ASN A O 1
ATOM 2218 N N . PRO A 1 298 ? -13.607 2.735 9.213 1.00 96.25 298 PRO A N 1
ATOM 2219 C CA . PRO A 1 298 ? -13.782 3.497 10.442 1.00 96.25 298 PRO A CA 1
ATOM 2220 C C . PRO A 1 298 ? -13.469 2.637 11.666 1.00 96.25 298 PRO A C 1
ATOM 2222 O O . PRO A 1 298 ? -13.814 1.450 11.702 1.00 96.25 298 PRO A O 1
ATOM 2225 N N . TRP A 1 299 ? -12.826 3.231 12.670 1.00 96.94 299 TRP A N 1
ATOM 2226 C CA . TRP A 1 299 ? -12.457 2.529 13.897 1.00 96.94 299 TRP A CA 1
ATOM 2227 C C . TRP A 1 299 ? -13.657 1.812 14.535 1.00 96.94 299 TRP A C 1
ATOM 2229 O O . TRP A 1 299 ? -14.668 2.426 14.875 1.00 96.94 299 TRP A O 1
ATOM 2239 N N . SER A 1 300 ? -13.543 0.491 14.707 1.00 96.62 300 SER A N 1
ATOM 2240 C CA . SER A 1 300 ? -14.587 -0.326 15.324 1.00 96.62 300 SER A CA 1
ATOM 2241 C C . SER A 1 300 ? -13.994 -1.474 16.129 1.00 96.62 300 SER A C 1
ATOM 2243 O O . SER A 1 300 ? -13.553 -2.489 15.586 1.00 96.62 300 SER A O 1
ATOM 2245 N N . ARG A 1 301 ? -14.063 -1.350 17.459 1.00 96.50 301 ARG A N 1
ATOM 2246 C CA . ARG A 1 301 ? -13.658 -2.411 18.396 1.00 96.50 301 ARG A CA 1
ATOM 2247 C C . ARG A 1 301 ? -14.389 -3.726 18.172 1.00 96.50 301 ARG A C 1
ATOM 2249 O O . ARG A 1 301 ? -13.812 -4.791 18.380 1.00 96.50 301 ARG A O 1
ATOM 2256 N N . ARG A 1 302 ? -15.647 -3.663 17.737 1.00 96.38 302 ARG A N 1
ATOM 2257 C CA . ARG A 1 302 ? -16.438 -4.855 17.433 1.00 96.38 302 ARG A CA 1
ATOM 2258 C C . ARG A 1 302 ? -15.871 -5.578 16.214 1.00 96.38 302 ARG A C 1
ATOM 2260 O O . ARG A 1 302 ? -15.492 -6.736 16.336 1.00 96.38 302 ARG A O 1
ATOM 2267 N N . GLN A 1 303 ? -15.725 -4.879 15.088 1.00 95.94 303 GLN A N 1
ATOM 2268 C CA . GLN A 1 303 ? -15.265 -5.495 13.839 1.00 95.94 303 GLN A CA 1
ATOM 2269 C C . GLN A 1 303 ? -13.829 -6.027 13.943 1.00 95.94 303 GLN A C 1
ATOM 2271 O O . GLN A 1 303 ? -13.550 -7.133 13.484 1.00 95.94 303 GLN A O 1
ATOM 2276 N N . LEU A 1 304 ? -12.923 -5.297 14.608 1.00 94.94 304 LEU A N 1
ATOM 2277 C CA . LEU A 1 304 ? -11.553 -5.785 14.805 1.00 94.94 304 LEU A CA 1
ATOM 2278 C C . LEU A 1 304 ? -11.515 -7.039 15.695 1.00 94.94 304 LEU A C 1
ATOM 2280 O O . LEU A 1 304 ? -10.706 -7.940 15.470 1.00 94.94 304 LEU A O 1
ATOM 2284 N N . THR A 1 305 ? -12.410 -7.124 16.685 1.00 95.56 305 THR A N 1
ATOM 2285 C CA . THR A 1 305 ? -12.529 -8.304 17.551 1.00 95.56 305 THR A CA 1
ATOM 2286 C C . THR A 1 305 ? -13.126 -9.488 16.797 1.00 95.56 305 THR A C 1
ATOM 2288 O O . THR A 1 305 ? -12.627 -10.601 16.932 1.00 95.56 305 THR A O 1
ATOM 2291 N N . GLU A 1 306 ? -14.159 -9.259 15.985 1.00 95.69 306 GLU A N 1
ATOM 2292 C CA . GLU A 1 306 ? -14.763 -10.276 15.118 1.00 95.69 306 GLU A CA 1
ATOM 2293 C C . GLU A 1 306 ? -13.728 -10.860 14.151 1.00 95.69 306 GLU A C 1
ATOM 2295 O O . GLU A 1 306 ? -13.601 -12.081 14.065 1.00 95.69 306 GLU A O 1
ATOM 2300 N N . LEU A 1 307 ? -12.912 -10.015 13.509 1.00 95.19 307 LEU A N 1
ATOM 2301 C CA . LEU A 1 307 ? -11.826 -10.471 12.640 1.00 95.19 307 LEU A CA 1
ATOM 2302 C C . LEU A 1 307 ? -10.793 -11.312 13.403 1.00 95.19 307 LEU A C 1
ATOM 2304 O O . LEU A 1 307 ? -10.404 -12.386 12.940 1.00 95.19 307 LEU A O 1
ATOM 2308 N N . ALA A 1 308 ? -10.356 -10.847 14.577 1.00 94.00 308 ALA A N 1
ATOM 2309 C CA . ALA A 1 308 ? -9.397 -11.582 15.396 1.00 94.00 308 ALA A CA 1
ATOM 2310 C C . ALA A 1 308 ? -9.948 -12.951 15.833 1.00 94.00 308 ALA A C 1
ATOM 2312 O O . ALA A 1 308 ? -9.226 -13.947 15.774 1.00 94.00 308 ALA A O 1
ATOM 2313 N N . ARG A 1 309 ? -11.232 -13.018 16.213 1.00 93.75 309 ARG A N 1
ATOM 2314 C CA . ARG A 1 309 ? -11.923 -14.269 16.566 1.00 93.75 309 ARG A CA 1
ATOM 2315 C C . ARG A 1 309 ? -12.032 -15.215 15.375 1.00 93.75 309 ARG A C 1
ATOM 2317 O O . ARG A 1 309 ? -11.672 -16.377 15.511 1.00 93.75 309 ARG A O 1
ATOM 2324 N N . ALA A 1 310 ? -12.449 -14.719 14.211 1.00 95.06 310 ALA A N 1
ATOM 2325 C CA . ALA A 1 310 ? -12.605 -15.524 12.997 1.00 95.06 310 ALA A CA 1
ATOM 2326 C C . ALA A 1 310 ? -11.284 -16.145 12.512 1.00 95.06 310 ALA A C 1
ATOM 2328 O O . ALA A 1 310 ? -11.279 -17.165 11.823 1.00 95.06 310 ALA A O 1
ATOM 2329 N N . ARG A 1 311 ? -10.148 -15.531 12.855 1.00 94.06 311 ARG A N 1
ATOM 2330 C CA . ARG A 1 311 ? -8.824 -16.040 12.490 1.00 94.06 311 ARG A CA 1
ATOM 2331 C C . ARG A 1 311 ? -8.181 -16.918 13.553 1.00 94.06 311 ARG A C 1
ATOM 2333 O O . ARG A 1 311 ? -7.244 -17.633 13.200 1.00 94.06 311 ARG A O 1
ATOM 2340 N N . ALA A 1 312 ? -8.658 -16.899 14.797 1.00 91.69 312 ALA A N 1
ATOM 2341 C CA . ALA A 1 312 ? -8.071 -17.672 15.884 1.00 91.69 312 ALA A CA 1
ATOM 2342 C C . ALA A 1 312 ? -7.979 -19.173 15.522 1.00 91.69 312 ALA A C 1
ATOM 2344 O O . ALA A 1 312 ? -8.921 -19.717 14.946 1.00 91.69 312 ALA A O 1
ATOM 2345 N N . PRO A 1 313 ? -6.850 -19.850 15.815 1.00 92.06 313 PRO A N 1
ATOM 2346 C CA . PRO A 1 313 ? -5.679 -19.380 16.569 1.00 92.06 313 PRO A CA 1
ATOM 2347 C C . PRO A 1 313 ? -4.629 -18.618 15.732 1.00 92.06 313 PRO A C 1
ATOM 2349 O O . PRO A 1 313 ? -3.582 -18.246 16.261 1.00 92.06 313 PRO A O 1
ATOM 2352 N N . ARG A 1 314 ? -4.865 -18.372 14.436 1.00 90.75 314 ARG A N 1
ATOM 2353 C CA . ARG A 1 314 ? -3.915 -17.640 13.582 1.00 90.75 314 ARG A CA 1
ATOM 2354 C C . ARG A 1 314 ? -3.822 -16.168 14.010 1.00 90.75 314 ARG A C 1
ATOM 2356 O O . ARG A 1 314 ? -4.849 -15.542 14.289 1.00 90.75 314 ARG A O 1
ATOM 2363 N N . PRO A 1 315 ? -2.615 -15.575 14.011 1.00 90.12 315 PRO A N 1
ATOM 2364 C CA . PRO A 1 315 ? -2.429 -14.185 14.408 1.00 90.12 315 PRO A CA 1
ATOM 2365 C C . PRO A 1 315 ? -3.103 -13.220 13.427 1.00 90.12 315 PRO A C 1
ATOM 2367 O O . PRO A 1 315 ? -3.110 -13.442 12.214 1.00 90.12 315 PRO A O 1
ATOM 2370 N N . THR A 1 316 ? -3.619 -12.112 13.960 1.00 90.69 316 THR A N 1
ATOM 2371 C CA . THR A 1 316 ? -4.167 -10.993 13.182 1.00 90.69 316 THR A CA 1
ATOM 2372 C C . THR A 1 316 ? -3.285 -9.765 13.366 1.00 90.69 316 THR A C 1
ATOM 2374 O O . THR A 1 316 ? -3.068 -9.327 14.493 1.00 90.69 316 THR A O 1
ATOM 2377 N N . LEU A 1 317 ? -2.777 -9.225 12.257 1.00 89.31 317 LEU A N 1
ATOM 2378 C CA . LEU A 1 317 ? -2.040 -7.965 12.210 1.00 89.31 317 LEU A CA 1
ATOM 2379 C C . LEU A 1 317 ? -2.964 -6.886 11.645 1.00 89.31 317 LEU A C 1
ATOM 2381 O O . LEU A 1 317 ? -3.657 -7.144 10.661 1.00 89.31 317 LEU A O 1
ATOM 2385 N N . LEU A 1 318 ? -2.965 -5.711 12.273 1.00 92.44 318 LEU A N 1
ATOM 2386 C CA . LEU A 1 318 ? -3.782 -4.567 11.879 1.00 92.44 318 LEU A CA 1
ATOM 2387 C C . LEU A 1 318 ? -2.916 -3.311 11.743 1.00 92.44 318 LEU A C 1
ATOM 2389 O O . LEU A 1 318 ? -1.930 -3.145 12.462 1.00 92.44 318 LEU A O 1
ATOM 2393 N N . THR A 1 319 ? -3.339 -2.415 10.863 1.00 92.88 319 THR A N 1
ATOM 2394 C CA . THR A 1 319 ? -2.872 -1.034 10.720 1.00 92.88 319 THR A CA 1
ATOM 2395 C C . THR A 1 319 ? -3.943 -0.108 11.284 1.00 92.88 319 THR A C 1
ATOM 2397 O O . THR A 1 319 ? -5.126 -0.333 11.024 1.00 92.88 319 THR A O 1
ATOM 2400 N N . VAL A 1 320 ? -3.548 0.898 12.066 1.00 91.00 320 VAL A N 1
ATOM 2401 C CA . VAL A 1 320 ? -4.435 1.815 12.804 1.00 91.00 320 VAL A CA 1
ATOM 2402 C C . VAL A 1 320 ? -3.880 3.230 12.729 1.00 91.00 320 VAL A C 1
ATOM 2404 O O . VAL A 1 320 ? -2.633 3.345 12.798 1.00 91.00 320 VAL A O 1
#

Sequence (320 aa):
MTRDVIALTAAPPDRATLLAGLFAGGPDLRLDTTAQSAVTQLCAPDGRPLVAIEASALVRVPAEVRRLLGVVPEGPVWWTEARASTAVPEAYALARSFAGRLVTVLGGTVWPPDALTTAVVPLRTDIAAVPVPDTGIPAVDVLTPRAMVVMQDRPVVPLSTWLADALRHAADSDRALQLVTPPASRLTLPLRTALRGLPHRWVVRDERRGLYDGLSGVRLRWRGGIFGPDLDARGAAQLAEPFRAPVAGAVRQLVLQVRTRHHPDAGLLLGGALEAVFRRLTGAAPQGWGTAEPAGNPWSRRQLTELARARAPRPTLLTV

pLDDT: mean 88.29, std 10.94, range [39.22, 97.5]

Radius of gyration: 21.0 Å; chains: 1; bounding box: 57×39×61 Å